Protein AF-A0A9D6BRR5-F1 (afdb_monomer_lite)

Secondary structure (DSSP, 8-state):
-THHHHHHHHHHHHHHHHHHSS-TT--HHHHHHHHHHHHHHHH-HHHHHHHTT----TT-SHHHHHHHHHHHH------B-TT-EEEEEETTEEEEEEGGG--TT-EEEEEETTEEEEEEEEEEEEEEEEEEEEEEEEEETTS--EEEEEE-TTEEEEEE-TTS-EEEEEGGG--TT-EEEBTTSPEEEEEEEEEEEEEEEEEEEETTSEEEETTEEEEEEEGGGSTTS-EEHHHHHHHHHHHTT----

Sequence (249 aa):
MKNNFILARLFFVFLIANSLFVSSEAKAGEVCWPACCIACTAVGASSFAKQYGLVYDIQGCAPMCMVACAATIFIPAACFSKKTQIKVLHNKEIVENKIENITSGDMVLTVKNKKPSWTKVLRNIRTEGQFEFIRITLQGIGNDNHSEVMVTPEHGLILVQDNGDTSIDSAENLVIGDKMIGSSGEIFLVMNLARIVLNEKYTLETIDGTVLASDLFITTLCSNEVVGGERPFESTMKDWRLKHNFSET

pLDDT: mean 84.41, std 16.89, range [42.06, 98.62]

Foldseek 3Di:
DVVVVVVVVVVVVVLVVVVVPDDPPDDQLVNQQVVQLVVCVVCPVVNVCVVVVHDDDPPDSRVVSVVVSVVVVPFPFKWWDQQKWWFWQDPNDTDIDGLVPDAFQTWTWAADPNDIDTWTWHGKDKDFAKAKWKWWWWQWDPDRDIFITIIGQQFWAWWQDPVRFIKTFGNVPDDFQTWFAFDVRTIIGGHDIDMDIDGMTMQIQTLQQWGQIRRTIGGSGGNVLRPPGIDGPVVSSVVVNVVVVSDPD

Radius of gyration: 23.12 Å; chains: 1; bounding box: 44×46×79 Å

Structure (mmCIF, N/CA/C/O backbone):
data_AF-A0A9D6BRR5-F1
#
_entry.id   AF-A0A9D6BRR5-F1
#
loop_
_atom_site.group_PDB
_atom_site.id
_atom_site.type_symbol
_atom_site.label_atom_id
_atom_site.label_alt_id
_atom_site.label_comp_id
_atom_site.label_asym_id
_atom_site.label_entity_id
_atom_site.label_seq_id
_atom_site.pdbx_PDB_ins_code
_atom_site.Cartn_x
_atom_site.Cartn_y
_atom_site.Cartn_z
_atom_site.occupancy
_atom_site.B_iso_or_equiv
_atom_site.auth_seq_id
_atom_site.auth_comp_id
_atom_site.auth_asym_id
_atom_site.auth_atom_id
_atom_site.pdbx_PDB_model_num
ATOM 1 N N . MET A 1 1 ? 10.814 28.503 -57.012 1.00 55.53 1 MET A N 1
ATOM 2 C CA . MET A 1 1 ? 11.491 28.129 -55.745 1.00 55.53 1 MET A CA 1
ATOM 3 C C . MET A 1 1 ? 11.094 28.964 -54.521 1.00 55.53 1 MET A C 1
ATOM 5 O O . MET A 1 1 ? 11.142 28.414 -53.433 1.00 55.53 1 MET A O 1
ATOM 9 N N . LYS A 1 2 ? 10.662 30.235 -54.631 1.00 53.12 2 LYS A N 1
ATOM 10 C CA . LYS A 1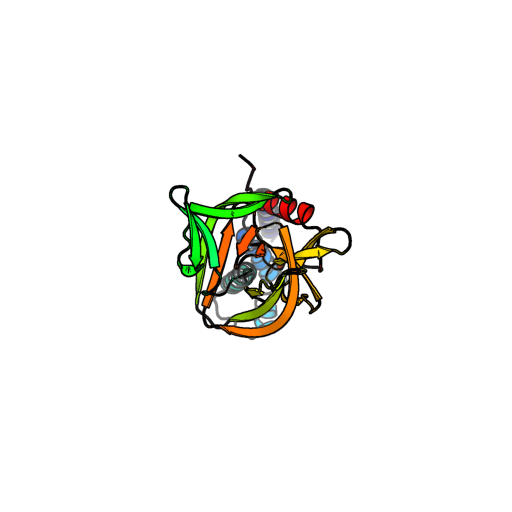 2 ? 10.282 31.047 -53.449 1.00 53.12 2 LYS A CA 1
ATOM 11 C C . LYS A 1 2 ? 8.980 30.613 -52.734 1.00 53.12 2 LYS A C 1
ATOM 13 O O . LYS A 1 2 ? 8.878 30.810 -51.531 1.00 53.12 2 LYS A O 1
ATOM 18 N N . ASN A 1 3 ? 8.038 29.953 -53.418 1.00 50.38 3 ASN A N 1
ATOM 19 C CA . ASN A 1 3 ? 6.744 29.576 -52.815 1.00 50.38 3 ASN A CA 1
ATOM 20 C C . ASN A 1 3 ? 6.809 28.387 -51.836 1.00 50.38 3 ASN A C 1
ATOM 22 O O . ASN A 1 3 ? 5.983 28.306 -50.933 1.00 50.38 3 ASN A O 1
ATOM 26 N N . ASN A 1 4 ? 7.818 27.514 -51.934 1.00 53.00 4 ASN A N 1
ATOM 27 C CA . ASN A 1 4 ? 7.941 26.359 -51.030 1.00 53.00 4 ASN A CA 1
ATOM 28 C C . ASN A 1 4 ? 8.385 26.763 -49.612 1.00 53.00 4 ASN A C 1
ATOM 30 O O . ASN A 1 4 ? 8.119 26.049 -48.650 1.00 53.00 4 ASN A O 1
ATOM 34 N N . PHE A 1 5 ? 9.018 27.931 -49.464 1.00 59.75 5 PHE A N 1
ATOM 35 C CA . PHE A 1 5 ? 9.523 28.407 -48.174 1.00 59.75 5 PHE A CA 1
ATOM 36 C C . PHE A 1 5 ? 8.415 28.972 -47.269 1.00 59.75 5 PHE A C 1
ATOM 38 O O . PHE A 1 5 ? 8.530 28.942 -46.045 1.00 59.75 5 PHE A O 1
ATOM 45 N N . ILE A 1 6 ? 7.327 29.471 -47.865 1.00 64.38 6 ILE A N 1
ATOM 46 C CA . ILE A 1 6 ? 6.195 30.058 -47.134 1.00 64.38 6 ILE A CA 1
ATOM 47 C C . ILE A 1 6 ? 5.283 28.955 -46.582 1.00 64.38 6 ILE A C 1
ATOM 49 O O . ILE A 1 6 ? 4.882 29.030 -45.421 1.00 64.38 6 ILE A O 1
ATOM 53 N N . LEU A 1 7 ? 5.035 27.886 -47.353 1.00 59.84 7 LEU A N 1
ATOM 54 C CA . LEU A 1 7 ? 4.261 26.736 -46.870 1.00 59.84 7 LEU A CA 1
ATOM 55 C C . LEU A 1 7 ? 4.936 26.039 -45.680 1.00 59.84 7 LEU A C 1
ATOM 57 O O . LEU A 1 7 ? 4.258 25.715 -44.710 1.00 59.84 7 LEU A O 1
ATOM 61 N N . ALA A 1 8 ? 6.263 25.869 -45.712 1.00 58.06 8 ALA A N 1
ATOM 62 C CA . ALA A 1 8 ? 7.000 25.235 -44.618 1.00 58.06 8 ALA A CA 1
ATOM 63 C C . ALA A 1 8 ? 6.891 26.021 -43.296 1.00 58.06 8 ALA A C 1
ATOM 65 O O . ALA A 1 8 ? 6.742 25.427 -42.230 1.00 58.06 8 ALA A O 1
ATOM 66 N N . ARG A 1 9 ? 6.904 27.361 -43.354 1.00 63.22 9 ARG A N 1
ATOM 67 C CA . ARG A 1 9 ? 6.756 28.214 -42.162 1.00 63.22 9 ARG A CA 1
ATOM 68 C C . ARG A 1 9 ? 5.332 28.218 -41.612 1.00 63.22 9 ARG A C 1
ATOM 70 O O . ARG A 1 9 ? 5.167 28.181 -40.397 1.00 63.22 9 ARG A O 1
ATOM 77 N N . LEU A 1 10 ? 4.316 28.220 -42.477 1.00 60.84 10 LEU A N 1
ATOM 78 C CA . LEU A 1 10 ? 2.917 28.153 -42.041 1.00 60.84 10 LEU A CA 1
ATOM 79 C C . LEU A 1 10 ? 2.593 26.809 -41.378 1.00 60.84 10 LEU A C 1
ATOM 81 O O . LEU A 1 10 ? 1.914 26.795 -40.356 1.00 60.84 10 LEU A O 1
ATOM 85 N N . PHE A 1 11 ? 3.148 25.704 -41.886 1.00 61.81 11 PHE A N 1
ATOM 86 C CA . PHE A 1 11 ? 2.998 24.388 -41.259 1.00 61.81 11 PHE A CA 1
ATOM 87 C C . PHE A 1 11 ? 3.637 24.338 -39.863 1.00 61.81 11 PHE A C 1
ATOM 89 O O . PHE A 1 11 ? 3.041 23.808 -38.929 1.00 61.81 11 PHE A O 1
ATOM 96 N N . PHE A 1 12 ? 4.815 24.951 -39.700 1.00 60.78 12 PHE A N 1
ATOM 97 C CA . PHE A 1 12 ? 5.517 25.002 -38.415 1.00 60.78 12 PHE A CA 1
ATOM 98 C C . PHE A 1 12 ? 4.762 25.842 -37.370 1.00 60.78 12 PHE A C 1
ATOM 100 O O . PHE A 1 12 ? 4.640 25.434 -36.218 1.00 60.78 12 PHE A O 1
ATOM 107 N N . VAL A 1 13 ? 4.184 26.979 -37.775 1.00 60.69 13 VAL A N 1
ATOM 108 C CA . VAL A 1 13 ? 3.370 27.828 -36.884 1.00 60.69 13 VAL A CA 1
ATOM 109 C C . VAL A 1 13 ? 2.055 27.141 -36.501 1.00 60.69 13 VAL A C 1
ATOM 111 O O . VAL A 1 13 ? 1.645 27.228 -35.347 1.00 60.69 13 VAL A O 1
ATOM 114 N N . PHE A 1 14 ? 1.421 26.407 -37.422 1.00 58.88 14 PHE A N 1
ATOM 115 C CA . PHE A 1 14 ? 0.195 25.656 -37.128 1.00 58.88 14 PHE A CA 1
ATOM 116 C C . PHE A 1 14 ? 0.447 24.485 -36.162 1.00 58.88 14 PHE A C 1
ATOM 118 O O . PHE A 1 14 ? -0.399 24.189 -35.320 1.00 58.88 14 PHE A O 1
ATOM 125 N N . LEU A 1 15 ? 1.624 23.853 -36.229 1.00 56.09 15 LEU A N 1
ATOM 126 C CA . LEU A 1 15 ? 2.048 22.811 -35.285 1.00 56.09 15 LEU A CA 1
ATOM 127 C C . LEU A 1 15 ? 2.304 23.376 -33.880 1.00 56.09 15 LEU A C 1
ATOM 129 O O . LEU A 1 15 ? 1.822 22.804 -32.904 1.00 56.09 15 LEU A O 1
ATOM 133 N N . ILE A 1 16 ? 2.981 24.528 -33.781 1.00 58.56 16 ILE A N 1
ATOM 134 C CA . ILE A 1 16 ? 3.201 25.217 -32.497 1.00 58.56 16 ILE A CA 1
ATOM 135 C C . ILE A 1 16 ? 1.862 25.671 -31.898 1.00 58.56 16 ILE A C 1
ATOM 137 O O . ILE A 1 16 ? 1.616 25.462 -30.711 1.00 58.56 16 ILE A O 1
ATOM 141 N N . ALA A 1 17 ? 0.963 26.226 -32.715 1.00 56.94 17 ALA A N 1
ATOM 142 C CA . ALA A 1 17 ? -0.357 26.648 -32.258 1.00 56.94 17 ALA A CA 1
ATOM 143 C C . ALA A 1 17 ? -1.191 25.462 -31.748 1.00 56.94 17 ALA A C 1
ATOM 145 O O . ALA A 1 17 ? -1.762 25.556 -30.669 1.00 56.94 17 ALA A O 1
ATOM 146 N N . ASN A 1 18 ? -1.199 24.319 -32.445 1.00 55.78 18 ASN A N 1
ATOM 147 C CA . ASN A 1 18 ? -1.918 23.139 -31.955 1.00 55.78 18 ASN A CA 1
ATOM 148 C C . ASN A 1 18 ? -1.308 22.575 -30.665 1.00 55.78 18 ASN A C 1
ATOM 150 O O . ASN A 1 18 ? -2.061 22.164 -29.793 1.00 55.78 18 ASN A O 1
ATOM 154 N N . SER A 1 19 ? 0.017 22.630 -30.479 1.00 52.47 19 SER A N 1
ATOM 155 C CA . SER A 1 19 ? 0.638 22.205 -29.213 1.00 52.47 19 SER A CA 1
ATOM 156 C C . SER A 1 19 ? 0.320 23.115 -28.018 1.00 52.47 19 SER A C 1
ATOM 158 O O . SER A 1 19 ? 0.410 22.665 -26.882 1.00 52.47 19 SER A O 1
ATOM 160 N N . LEU A 1 20 ? -0.081 24.369 -28.259 1.00 53.34 20 LEU A N 1
ATOM 161 C CA . LEU A 1 20 ? -0.446 25.328 -27.208 1.00 53.34 20 LEU A CA 1
ATOM 162 C C . LEU A 1 20 ? -1.935 25.278 -26.819 1.00 53.34 20 LEU A C 1
ATOM 164 O O . LEU A 1 20 ? -2.300 25.843 -25.792 1.00 53.34 20 LEU A O 1
ATOM 168 N N . PHE A 1 21 ? -2.787 24.613 -27.608 1.00 50.84 21 PHE A N 1
ATOM 169 C CA . PHE A 1 21 ? -4.232 24.501 -27.352 1.00 50.84 21 PHE A CA 1
ATOM 170 C C . PHE A 1 21 ? -4.674 23.138 -26.802 1.00 50.84 21 PHE A C 1
ATOM 172 O O . PHE A 1 21 ? -5.859 22.940 -26.535 1.00 50.84 21 PHE A O 1
ATOM 179 N N . VAL A 1 22 ? -3.746 22.205 -26.584 1.00 46.59 22 VAL A N 1
ATOM 180 C CA . VAL A 1 22 ? -4.054 20.943 -25.905 1.00 46.59 22 VAL A CA 1
ATOM 181 C C . VAL A 1 22 ? -4.113 21.198 -24.396 1.00 46.59 22 VAL A C 1
ATOM 183 O O . VAL A 1 22 ? -3.092 21.265 -23.723 1.00 46.59 22 VAL A O 1
ATOM 186 N N . SER A 1 23 ? -5.329 21.356 -23.872 1.00 45.50 23 SER A N 1
ATOM 187 C CA . SER A 1 23 ? -5.768 20.517 -22.755 1.00 45.50 23 SER A CA 1
ATOM 188 C C . SER A 1 23 ? -4.865 20.380 -21.529 1.00 45.50 23 SER A C 1
ATOM 190 O O . SER A 1 23 ? -4.115 19.412 -21.494 1.00 45.50 23 SER A O 1
ATOM 192 N N . SER A 1 24 ? -5.003 21.171 -20.459 1.00 46.88 24 SER A N 1
ATOM 193 C CA . SER A 1 24 ? -4.335 20.900 -19.163 1.00 46.88 24 SER A CA 1
ATOM 194 C C . SER A 1 24 ? -4.751 19.583 -18.469 1.00 46.88 24 SER A C 1
ATOM 196 O O . SER A 1 24 ? -4.331 19.326 -17.346 1.00 46.88 24 SER A O 1
ATOM 198 N N . GLU A 1 25 ? -5.561 18.746 -19.122 1.00 46.91 25 GLU A N 1
ATOM 199 C CA . GLU A 1 25 ? -6.014 17.428 -18.649 1.00 46.91 25 GLU A CA 1
ATOM 200 C C . GLU A 1 25 ? -5.518 16.269 -19.537 1.00 46.91 25 GLU A C 1
ATOM 202 O O . GLU A 1 25 ? -5.982 15.133 -19.417 1.00 46.91 25 GLU A O 1
ATOM 207 N N . ALA A 1 26 ? -4.577 16.535 -20.449 1.00 42.06 26 ALA A N 1
ATOM 208 C CA . ALA A 1 26 ? -4.044 15.538 -21.367 1.00 42.06 26 ALA A CA 1
ATOM 209 C C . ALA A 1 26 ? -3.272 14.446 -20.607 1.00 42.06 26 ALA A C 1
ATOM 211 O O . ALA A 1 26 ? -2.153 14.641 -20.123 1.00 42.06 26 ALA A O 1
ATOM 212 N N . LYS A 1 27 ? -3.889 13.262 -20.519 1.00 54.38 27 LYS A N 1
ATOM 213 C CA . LYS A 1 27 ? -3.260 12.008 -20.087 1.00 54.38 27 LYS A CA 1
ATOM 214 C C . LYS A 1 27 ? -1.912 11.865 -20.798 1.00 54.38 27 LYS A C 1
ATOM 216 O O . LYS A 1 27 ? -1.835 12.095 -22.001 1.00 54.38 27 LYS A O 1
ATOM 221 N N . ALA A 1 28 ? -0.868 11.441 -20.085 1.00 54.31 28 ALA A N 1
ATOM 222 C CA . ALA A 1 28 ? 0.527 11.404 -20.555 1.00 54.31 28 ALA A CA 1
ATOM 223 C C . ALA A 1 28 ? 0.759 10.830 -21.980 1.00 54.31 28 ALA A C 1
ATOM 225 O O . ALA A 1 28 ? 1.738 11.187 -22.636 1.00 54.31 28 ALA A O 1
ATOM 226 N N . GLY A 1 29 ? -0.147 9.989 -22.493 1.00 51.78 29 GLY A N 1
ATOM 227 C 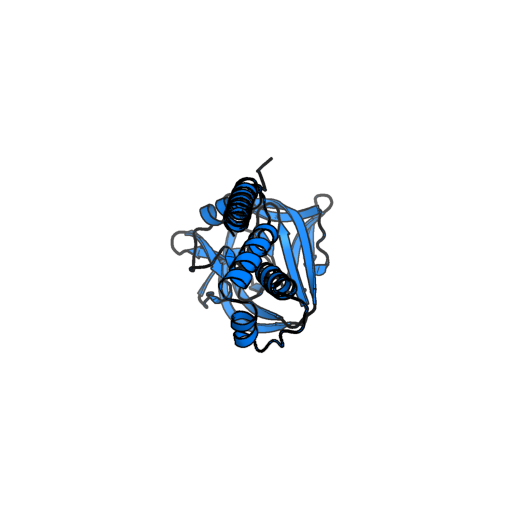CA . GLY A 1 29 ? -0.116 9.484 -23.869 1.00 51.78 29 GLY A CA 1
ATOM 228 C C . GLY A 1 29 ? -0.336 10.537 -24.970 1.00 51.78 29 GLY A C 1
ATOM 229 O O . GLY A 1 29 ? 0.253 10.404 -26.042 1.00 51.78 29 GLY A O 1
ATOM 230 N N . GLU A 1 30 ? -1.114 11.597 -24.729 1.00 58.81 30 GLU A N 1
ATOM 231 C CA . GLU A 1 30 ? -1.469 12.593 -25.760 1.00 58.81 30 GLU A CA 1
ATOM 232 C C . GLU A 1 30 ? -0.329 13.566 -26.078 1.00 58.81 30 GLU A C 1
ATOM 234 O O . GLU A 1 30 ? -0.203 14.012 -27.216 1.00 58.81 30 GLU A O 1
ATOM 239 N N . VAL A 1 31 ? 0.537 13.858 -25.103 1.00 66.75 31 VAL A N 1
ATOM 240 C CA . VAL A 1 31 ? 1.727 14.706 -25.302 1.00 66.75 31 VAL A CA 1
ATOM 241 C C . VAL A 1 31 ? 2.902 13.886 -25.836 1.00 66.75 31 VAL A C 1
ATOM 243 O O . VAL A 1 31 ? 3.696 14.372 -26.645 1.00 66.75 31 VAL A O 1
ATOM 246 N N . CYS A 1 32 ? 2.998 12.619 -25.428 1.00 72.44 32 CYS A N 1
ATOM 247 C CA . CYS A 1 32 ? 4.089 11.747 -25.839 1.00 72.44 32 CYS A CA 1
ATOM 248 C C . CYS A 1 32 ? 4.086 11.491 -27.354 1.00 72.44 32 CYS A C 1
ATOM 250 O O . CYS A 1 32 ? 5.143 11.537 -27.986 1.00 72.44 32 CYS A O 1
ATOM 252 N N . TRP A 1 33 ? 2.908 11.278 -27.951 1.00 74.25 33 TRP A N 1
ATOM 253 C CA . TRP A 1 33 ? 2.778 11.006 -29.383 1.00 74.25 33 TRP A CA 1
ATOM 254 C C . TRP A 1 33 ? 3.370 12.112 -30.279 1.00 74.25 33 TRP A C 1
ATOM 256 O O . TRP A 1 33 ? 4.319 11.826 -31.015 1.00 74.25 33 TRP A O 1
ATOM 266 N N . PRO A 1 34 ? 2.903 13.378 -30.217 1.00 72.81 34 PRO A N 1
ATOM 267 C CA . PRO A 1 34 ? 3.444 14.451 -31.046 1.00 72.81 34 PRO A CA 1
ATOM 268 C C . PRO A 1 34 ? 4.911 14.755 -30.721 1.00 72.81 34 PRO A C 1
ATOM 270 O O . PRO A 1 34 ? 5.688 14.985 -31.647 1.00 72.81 34 PRO A O 1
ATOM 273 N N . ALA A 1 35 ? 5.323 14.696 -29.448 1.00 74.94 35 ALA A N 1
ATOM 274 C CA . ALA A 1 35 ? 6.719 14.908 -29.061 1.00 74.94 35 ALA A CA 1
ATOM 275 C C . ALA A 1 35 ? 7.650 13.851 -29.677 1.00 74.94 35 ALA A C 1
ATOM 277 O O . ALA A 1 35 ? 8.691 14.188 -30.248 1.00 74.94 35 ALA A O 1
ATOM 278 N N . CYS A 1 36 ? 7.245 12.580 -29.636 1.00 77.06 36 CYS A N 1
ATOM 279 C CA . CYS A 1 36 ? 7.994 11.498 -30.258 1.00 77.06 36 CYS A CA 1
ATOM 280 C C . CYS A 1 36 ? 8.002 11.612 -31.788 1.00 77.06 36 CYS A C 1
ATOM 282 O O . CYS A 1 36 ? 9.055 11.439 -32.407 1.00 77.06 36 CYS A O 1
ATOM 284 N N . CYS A 1 37 ? 6.873 11.958 -32.417 1.00 76.56 37 CYS A N 1
ATOM 285 C CA . CYS A 1 37 ? 6.823 12.162 -33.865 1.00 76.56 37 CYS A CA 1
ATOM 286 C C . CYS A 1 37 ? 7.782 13.277 -34.311 1.00 76.56 37 CYS A C 1
ATOM 288 O O . CYS A 1 37 ? 8.532 13.084 -35.268 1.00 76.56 37 CYS A O 1
ATOM 290 N N . ILE A 1 38 ? 7.823 14.405 -33.591 1.00 76.50 38 ILE A N 1
ATOM 291 C CA . ILE A 1 38 ? 8.753 15.512 -33.870 1.00 76.50 38 ILE A CA 1
ATOM 292 C C . ILE A 1 38 ? 10.203 15.042 -33.716 1.00 76.50 38 ILE A C 1
ATOM 294 O O . ILE A 1 38 ? 11.000 15.220 -34.641 1.00 76.50 38 ILE A O 1
ATOM 298 N N . ALA A 1 39 ? 10.541 14.382 -32.605 1.00 74.38 39 ALA A N 1
ATOM 299 C CA . ALA A 1 39 ? 11.888 13.859 -32.371 1.00 74.38 39 ALA A CA 1
ATOM 300 C C . ALA A 1 39 ? 12.323 12.875 -33.472 1.00 74.38 39 ALA A C 1
ATOM 302 O O . ALA A 1 39 ? 13.431 12.976 -34.001 1.00 74.38 39 ALA A O 1
ATOM 303 N N . CYS A 1 40 ? 11.429 11.978 -33.888 1.00 74.94 40 CYS A N 1
ATOM 304 C CA . CYS A 1 40 ? 11.716 11.000 -34.930 1.00 74.94 40 CYS A CA 1
ATOM 305 C C . CYS A 1 40 ? 11.929 11.650 -36.311 1.00 74.94 40 CYS A C 1
ATOM 307 O O . CYS A 1 40 ? 12.795 11.214 -37.072 1.00 74.94 40 CYS A O 1
ATOM 309 N N . THR A 1 41 ? 11.214 12.739 -36.622 1.00 74.31 41 THR A N 1
ATOM 310 C CA . THR A 1 41 ? 11.465 13.512 -37.854 1.00 74.31 41 THR A CA 1
ATOM 311 C C . THR A 1 41 ? 12.757 14.329 -37.808 1.00 74.31 41 THR A C 1
ATOM 313 O O . THR A 1 41 ? 13.418 14.460 -38.835 1.00 74.31 41 THR A O 1
ATOM 316 N N . ALA A 1 42 ? 13.149 14.843 -36.637 1.00 72.38 42 ALA A N 1
ATOM 317 C CA . ALA A 1 42 ? 14.333 15.689 -36.483 1.00 72.38 42 ALA A CA 1
ATOM 318 C C . ALA A 1 42 ? 15.651 14.894 -36.501 1.00 72.38 42 ALA A C 1
ATOM 320 O O . ALA A 1 42 ? 16.630 15.338 -37.096 1.00 72.38 42 ALA A O 1
ATOM 321 N N . VAL A 1 43 ? 15.678 13.715 -35.871 1.00 69.50 43 VAL A N 1
ATOM 322 C CA . VAL A 1 43 ? 16.880 12.858 -35.778 1.00 69.50 43 VAL A CA 1
ATOM 323 C C . VAL A 1 43 ? 16.986 11.892 -36.974 1.00 69.50 43 VAL A C 1
ATOM 325 O O . VAL A 1 43 ? 18.035 11.293 -37.227 1.00 69.50 43 VAL A O 1
ATOM 328 N N . GLY A 1 44 ? 15.905 11.777 -37.751 1.00 64.81 44 GLY A N 1
ATOM 329 C CA . GLY A 1 44 ? 15.758 10.812 -38.831 1.00 64.81 44 GLY A CA 1
ATOM 330 C C . GLY A 1 44 ? 15.415 9.431 -38.278 1.00 64.81 44 GLY A C 1
ATOM 331 O O . GLY A 1 44 ? 16.137 8.864 -37.455 1.00 64.81 44 GLY A O 1
ATOM 332 N N . ALA A 1 45 ? 14.315 8.861 -38.763 1.00 62.31 45 ALA A N 1
ATOM 333 C CA . ALA A 1 45 ? 13.765 7.603 -38.267 1.00 62.31 45 ALA A CA 1
ATOM 334 C C . ALA A 1 45 ? 14.765 6.429 -38.304 1.00 62.31 45 ALA A C 1
ATOM 336 O O . ALA A 1 45 ? 14.753 5.562 -37.432 1.00 62.31 45 ALA A O 1
ATOM 337 N N . SER A 1 46 ? 15.691 6.448 -39.269 1.00 61.22 46 SER A N 1
ATOM 338 C CA . SER A 1 46 ? 16.763 5.460 -39.415 1.00 61.22 46 SER A CA 1
ATOM 339 C C . SER A 1 46 ? 17.793 5.503 -38.284 1.00 61.22 46 SER A C 1
ATOM 341 O O . SER A 1 46 ? 18.275 4.456 -37.857 1.00 61.22 46 SER A O 1
ATOM 343 N N . SER A 1 47 ? 18.142 6.695 -37.794 1.00 67.31 47 SER A N 1
ATOM 344 C CA . SER A 1 47 ? 19.131 6.868 -36.721 1.00 67.31 47 SER A CA 1
ATOM 345 C C . SER A 1 47 ? 18.568 6.387 -35.386 1.00 67.31 47 SER A C 1
ATOM 347 O O . SER A 1 47 ? 19.265 5.724 -34.623 1.00 67.31 47 SER A O 1
ATOM 349 N N . PHE A 1 48 ? 17.284 6.666 -35.147 1.00 64.88 48 PHE A N 1
ATOM 350 C CA . PHE A 1 48 ? 16.570 6.244 -33.946 1.00 64.88 48 PHE A CA 1
ATOM 351 C C . PHE A 1 48 ? 16.323 4.727 -33.926 1.00 64.88 48 PHE A C 1
ATOM 353 O O . PHE A 1 48 ? 16.669 4.058 -32.957 1.00 64.88 48 PHE A O 1
ATOM 360 N N . ALA A 1 49 ? 15.800 4.150 -35.016 1.00 62.09 49 ALA A N 1
ATOM 361 C CA . ALA A 1 49 ? 15.495 2.716 -35.094 1.00 62.09 49 ALA A CA 1
ATOM 362 C C . ALA A 1 49 ? 16.743 1.824 -34.950 1.00 62.09 49 ALA A C 1
ATOM 364 O O . ALA A 1 49 ? 16.689 0.772 -34.308 1.00 62.09 49 ALA A O 1
ATOM 365 N N . LYS A 1 50 ? 17.891 2.272 -35.481 1.00 66.94 50 LYS A N 1
ATOM 366 C CA . LYS A 1 50 ? 19.161 1.538 -35.398 1.00 66.94 50 LYS A CA 1
ATOM 367 C C . LYS A 1 50 ? 19.638 1.340 -33.957 1.00 66.94 50 LYS A C 1
ATOM 369 O O . LYS A 1 50 ? 20.210 0.296 -33.659 1.00 66.94 50 LYS A O 1
ATOM 374 N N . GLN A 1 51 ? 19.385 2.300 -33.066 1.00 66.50 51 GLN A N 1
ATOM 375 C CA . GLN A 1 51 ? 19.811 2.219 -31.665 1.00 66.50 51 GLN A CA 1
ATOM 376 C C . GLN A 1 51 ? 19.058 1.133 -30.878 1.00 66.50 51 GLN A C 1
ATOM 378 O O . GLN A 1 51 ? 19.600 0.590 -29.920 1.00 66.50 51 GLN A O 1
ATOM 383 N N . TYR A 1 52 ? 17.851 0.775 -31.320 1.00 64.69 52 TYR A N 1
ATOM 384 C CA . TYR A 1 52 ? 17.012 -0.248 -30.691 1.00 64.69 52 TYR A CA 1
ATOM 385 C C . TYR A 1 52 ? 16.989 -1.577 -31.462 1.00 64.69 52 TYR A C 1
ATOM 387 O O . TYR A 1 52 ? 16.229 -2.473 -31.112 1.00 64.69 52 TYR A O 1
ATOM 395 N N . GLY A 1 53 ? 17.817 -1.725 -32.507 1.00 62.66 53 GLY A N 1
ATOM 396 C CA . GLY A 1 53 ? 17.903 -2.960 -33.296 1.00 62.66 53 GLY A CA 1
ATOM 397 C C . GLY A 1 53 ? 16.656 -3.259 -34.134 1.00 62.66 53 GLY A C 1
ATOM 398 O O . GLY A 1 53 ? 16.414 -4.413 -34.480 1.00 62.66 53 GLY A O 1
ATOM 399 N N . LEU A 1 54 ? 15.856 -2.240 -34.456 1.00 63.50 54 LEU A N 1
ATOM 400 C CA . LEU A 1 54 ? 14.595 -2.407 -35.174 1.00 63.50 54 LEU A CA 1
ATOM 401 C C . LEU A 1 54 ? 14.799 -2.185 -36.673 1.00 63.50 54 LEU A C 1
ATOM 403 O O . LEU A 1 54 ? 15.404 -1.202 -37.104 1.00 63.50 54 LEU A O 1
ATOM 407 N N . VAL A 1 55 ? 14.298 -3.125 -37.475 1.00 61.25 55 VAL A N 1
ATOM 408 C CA . VAL A 1 55 ? 14.376 -3.065 -38.937 1.00 61.25 55 VAL A CA 1
ATOM 409 C C . VAL A 1 55 ? 13.342 -2.052 -39.427 1.00 61.25 55 VAL A C 1
ATOM 411 O O . VAL A 1 55 ? 12.141 -2.269 -39.288 1.00 61.25 55 VAL A O 1
ATOM 414 N N . TYR A 1 56 ? 13.810 -0.925 -39.967 1.00 53.06 56 TYR A N 1
ATOM 415 C CA . TYR A 1 56 ? 12.951 0.131 -40.503 1.00 53.06 56 TYR A CA 1
ATOM 416 C C . TYR A 1 56 ? 12.452 -0.255 -41.901 1.00 53.06 56 TYR A C 1
ATOM 418 O O . TYR A 1 56 ? 13.010 0.132 -42.927 1.00 53.06 56 TYR A O 1
ATOM 426 N N . ASP A 1 57 ? 11.422 -1.087 -41.920 1.00 57.56 57 ASP A N 1
ATOM 427 C CA . ASP A 1 57 ? 10.513 -1.253 -43.051 1.00 57.56 57 ASP A CA 1
ATOM 428 C C . ASP A 1 57 ? 9.590 -0.008 -43.150 1.00 57.56 57 ASP A C 1
ATOM 430 O O . ASP A 1 57 ? 9.529 0.807 -42.230 1.00 57.56 57 ASP A O 1
ATOM 434 N N . ILE A 1 58 ? 8.918 0.166 -44.291 1.00 52.03 58 ILE A N 1
ATOM 435 C CA . ILE A 1 58 ? 8.037 1.257 -44.769 1.00 52.03 58 ILE A CA 1
ATOM 436 C C . ILE A 1 58 ? 7.037 1.855 -43.736 1.00 52.03 58 ILE A C 1
ATOM 438 O O . ILE A 1 58 ? 6.408 2.877 -44.009 1.00 52.03 58 ILE A O 1
ATOM 442 N N . GLN A 1 59 ? 6.905 1.307 -42.529 1.00 54.75 59 GLN A N 1
ATOM 443 C CA . GLN A 1 59 ? 5.903 1.680 -41.521 1.00 54.75 59 GLN A CA 1
ATOM 444 C C . GLN A 1 59 ? 6.153 2.970 -40.708 1.00 54.75 59 GLN A C 1
ATOM 446 O O . GLN A 1 59 ? 5.305 3.350 -39.898 1.00 54.75 59 GLN A O 1
ATOM 451 N N . GLY A 1 60 ? 7.227 3.725 -40.950 1.00 63.88 60 GLY A N 1
ATOM 452 C CA . GLY A 1 60 ? 7.337 5.098 -40.432 1.00 63.88 60 GLY A CA 1
ATOM 453 C C . GLY A 1 60 ? 7.697 5.229 -38.938 1.00 63.88 60 GLY A C 1
ATOM 454 O O . GLY A 1 60 ? 7.901 4.258 -38.219 1.00 63.88 60 GLY A O 1
ATOM 455 N N . CYS A 1 61 ? 7.749 6.471 -38.443 1.00 69.19 61 CYS A N 1
ATOM 456 C CA . CYS A 1 61 ? 7.982 6.814 -37.027 1.00 69.19 61 CYS A CA 1
ATOM 457 C C . CYS A 1 61 ? 6.815 6.466 -36.084 1.00 69.19 61 CYS A C 1
ATOM 459 O O . CYS A 1 61 ? 6.980 6.426 -34.866 1.00 69.19 61 CYS A O 1
ATOM 461 N N . ALA A 1 62 ? 5.623 6.259 -36.641 1.00 70.62 62 ALA A N 1
ATOM 462 C CA . ALA A 1 62 ? 4.383 6.083 -35.897 1.00 70.62 62 ALA A CA 1
ATOM 463 C C . ALA A 1 62 ? 4.393 4.855 -34.953 1.00 70.62 62 ALA A C 1
ATOM 465 O O . ALA A 1 62 ? 4.165 5.039 -33.760 1.00 70.62 62 ALA A O 1
ATOM 466 N N . PRO A 1 63 ? 4.706 3.619 -35.392 1.00 68.75 63 PRO A N 1
ATOM 467 C CA . PRO A 1 63 ? 4.695 2.464 -34.492 1.00 68.75 63 PRO A CA 1
ATOM 468 C C . PRO A 1 63 ? 5.699 2.595 -33.338 1.00 68.75 63 PRO A C 1
ATOM 470 O O . PRO A 1 63 ? 5.372 2.255 -32.204 1.00 68.75 63 PRO A O 1
ATOM 473 N N . MET A 1 64 ? 6.878 3.171 -33.595 1.00 69.50 64 MET A N 1
ATOM 474 C CA . MET A 1 64 ? 7.892 3.429 -32.564 1.00 69.50 64 MET A CA 1
ATOM 475 C C . MET A 1 64 ? 7.381 4.361 -31.472 1.00 69.50 64 MET A C 1
ATOM 477 O O . MET A 1 64 ? 7.557 4.088 -30.286 1.00 69.50 64 MET A O 1
ATOM 481 N N . CYS A 1 65 ? 6.709 5.437 -31.872 1.00 73.88 65 CYS A N 1
ATOM 482 C CA . CYS A 1 65 ? 6.120 6.368 -30.928 1.00 73.88 65 CYS A CA 1
ATOM 483 C C . CYS A 1 65 ? 4.951 5.756 -30.162 1.00 73.88 65 CYS A C 1
ATOM 485 O O . CYS A 1 65 ? 4.796 6.052 -28.985 1.00 73.88 65 CYS A O 1
ATOM 487 N N . MET A 1 66 ? 4.179 4.845 -30.764 1.00 71.12 66 MET A N 1
ATOM 488 C CA . MET A 1 66 ? 3.084 4.178 -30.053 1.00 71.12 66 MET A CA 1
ATOM 489 C C . MET A 1 66 ? 3.652 3.264 -28.979 1.00 71.12 66 MET A C 1
ATOM 491 O O . MET A 1 66 ? 3.175 3.298 -27.853 1.00 71.12 66 MET A O 1
ATOM 495 N N . VAL A 1 67 ? 4.696 2.494 -29.298 1.00 68.88 67 VAL A N 1
ATOM 496 C CA . VAL A 1 67 ? 5.341 1.594 -28.335 1.00 68.88 67 VAL A CA 1
ATOM 497 C C . VAL A 1 67 ? 6.030 2.386 -27.226 1.00 68.88 67 VAL A C 1
ATOM 499 O O . VAL A 1 67 ? 5.840 2.063 -26.059 1.00 68.88 67 VAL A O 1
ATOM 502 N N . ALA A 1 68 ? 6.769 3.449 -27.557 1.00 68.25 68 ALA A N 1
ATOM 503 C CA . ALA A 1 68 ? 7.420 4.296 -26.558 1.00 68.25 68 ALA A CA 1
ATOM 504 C C . ALA A 1 68 ? 6.399 4.968 -25.625 1.00 68.25 68 ALA A C 1
ATOM 506 O O . ALA A 1 68 ? 6.575 4.955 -24.409 1.00 68.25 68 ALA A O 1
ATOM 507 N N . CYS A 1 69 ? 5.301 5.492 -26.174 1.00 68.81 69 CYS A N 1
ATOM 508 C CA . CYS A 1 69 ? 4.248 6.129 -25.385 1.00 68.81 69 CYS A CA 1
ATOM 509 C C . CYS A 1 69 ? 3.359 5.135 -24.636 1.00 68.81 69 CYS A C 1
ATOM 511 O O . CYS A 1 69 ? 2.835 5.465 -23.580 1.00 68.81 69 CYS A O 1
ATOM 513 N N . ALA A 1 70 ? 3.196 3.913 -25.139 1.00 63.97 70 ALA A N 1
ATOM 514 C CA . ALA A 1 70 ? 2.539 2.842 -24.399 1.00 63.97 70 ALA A CA 1
ATOM 515 C C . ALA A 1 70 ? 3.425 2.344 -23.247 1.00 63.97 70 ALA A C 1
ATOM 517 O O . ALA A 1 70 ? 2.920 2.064 -22.161 1.00 63.97 70 ALA A O 1
ATOM 518 N N . ALA A 1 71 ? 4.745 2.289 -23.451 1.00 58.97 71 ALA A N 1
ATOM 519 C CA . ALA A 1 71 ? 5.702 1.871 -22.433 1.00 58.97 71 ALA A CA 1
ATOM 520 C C . ALA A 1 71 ? 5.797 2.871 -21.270 1.00 58.97 71 ALA A C 1
ATOM 522 O O . ALA A 1 71 ? 5.945 2.448 -20.128 1.00 58.97 71 ALA A O 1
ATOM 523 N N . THR A 1 72 ? 5.642 4.178 -21.516 1.00 55.84 72 THR A N 1
ATOM 524 C CA . THR A 1 72 ? 5.610 5.185 -20.435 1.00 55.84 72 THR A CA 1
ATOM 525 C C . THR A 1 72 ? 4.336 5.137 -19.593 1.00 55.84 72 THR A C 1
ATOM 527 O O . THR A 1 72 ? 4.330 5.639 -18.471 1.00 55.84 72 THR A O 1
ATOM 530 N N . ILE A 1 73 ? 3.266 4.515 -20.096 1.00 55.81 73 ILE A N 1
ATOM 531 C CA . ILE A 1 73 ? 2.022 4.301 -19.343 1.00 55.81 73 ILE A CA 1
ATOM 532 C C . ILE A 1 73 ? 2.127 3.045 -18.460 1.00 55.81 73 ILE A C 1
ATOM 534 O O . ILE A 1 73 ? 1.410 2.933 -17.465 1.00 55.81 73 ILE A O 1
ATOM 538 N N . PHE A 1 74 ? 3.041 2.117 -18.769 1.00 55.84 74 PHE A N 1
ATOM 539 C CA . PHE A 1 74 ? 3.224 0.880 -18.010 1.00 55.84 74 PHE A CA 1
ATOM 540 C C . PHE A 1 74 ? 4.163 1.083 -16.817 1.00 55.84 74 PHE A C 1
ATOM 542 O O . PHE A 1 74 ? 5.232 0.486 -16.709 1.00 55.84 74 PHE A O 1
ATOM 549 N N . ILE A 1 75 ? 3.757 1.957 -15.903 1.00 58.41 75 ILE A N 1
ATOM 550 C CA . ILE A 1 75 ? 4.393 2.058 -14.593 1.00 58.41 75 ILE A CA 1
ATOM 551 C C . ILE A 1 75 ? 3.951 0.816 -13.815 1.00 58.41 75 ILE A C 1
ATOM 553 O O . ILE A 1 75 ? 2.739 0.592 -13.707 1.00 58.41 75 ILE A O 1
ATOM 557 N N . PRO A 1 76 ? 4.875 -0.019 -13.303 1.00 59.31 76 PRO A N 1
ATOM 558 C CA . PRO A 1 76 ? 4.493 -1.133 -12.455 1.00 59.31 76 PRO A CA 1
ATOM 559 C C . PRO A 1 76 ? 3.728 -0.554 -11.268 1.00 59.31 76 PRO A C 1
ATOM 561 O O . PRO A 1 76 ? 4.265 0.194 -10.457 1.00 59.31 76 PRO A O 1
ATOM 564 N N . ALA A 1 77 ? 2.422 -0.807 -11.245 1.00 73.75 77 ALA A N 1
ATOM 565 C CA . ALA A 1 77 ? 1.599 -0.287 -10.178 1.00 73.75 77 ALA A CA 1
ATOM 566 C C . ALA A 1 77 ? 2.030 -0.933 -8.856 1.00 73.75 77 ALA A C 1
ATOM 568 O O . ALA A 1 77 ? 2.346 -2.126 -8.842 1.00 73.75 77 ALA A O 1
ATOM 569 N N . ALA A 1 78 ? 1.986 -0.177 -7.760 1.00 82.56 78 ALA A N 1
ATOM 570 C CA . ALA A 1 78 ? 2.039 -0.724 -6.415 1.00 82.56 78 ALA A CA 1
ATOM 571 C C . ALA A 1 78 ? 0.948 -1.773 -6.266 1.00 82.56 78 ALA A C 1
ATOM 573 O O . ALA A 1 78 ? -0.239 -1.497 -6.460 1.00 82.56 78 ALA A O 1
ATOM 574 N N . CYS A 1 79 ? 1.367 -3.001 -5.987 1.00 94.50 79 CYS A N 1
ATOM 575 C CA . CYS A 1 79 ? 0.445 -4.119 -5.944 1.00 94.50 79 CYS A CA 1
ATOM 576 C C . CYS A 1 79 ? 0.565 -4.915 -4.659 1.00 94.50 79 CYS A C 1
ATOM 578 O O . CYS A 1 79 ? 1.613 -4.956 -4.016 1.00 94.50 79 CYS A O 1
ATOM 580 N N . PHE A 1 80 ? -0.531 -5.588 -4.344 1.00 97.38 80 PHE A N 1
ATOM 581 C CA . PHE A 1 80 ? -0.658 -6.524 -3.244 1.00 97.38 80 PHE A CA 1
ATOM 582 C C . PHE A 1 80 ? -0.685 -7.960 -3.767 1.00 97.38 80 PHE A C 1
ATOM 584 O O . PHE A 1 80 ? -1.087 -8.232 -4.907 1.00 97.38 80 PHE A O 1
ATOM 591 N N . SER A 1 81 ? -0.285 -8.895 -2.908 1.00 98.00 81 SER A N 1
ATOM 592 C CA . SER A 1 81 ? -0.486 -10.319 -3.160 1.00 98.00 81 SER A CA 1
ATOM 593 C C . SER A 1 81 ? -1.965 -10.699 -3.052 1.00 98.00 81 SER A C 1
ATOM 595 O O . SER A 1 81 ? -2.724 -10.101 -2.293 1.00 98.00 81 SER A O 1
ATOM 597 N N . LYS A 1 82 ? -2.358 -11.789 -3.713 1.00 98.00 82 LYS A N 1
ATOM 598 C CA . LYS A 1 82 ? -3.708 -12.368 -3.613 1.00 98.00 82 LYS A CA 1
ATOM 599 C C . LYS A 1 82 ? -4.186 -12.649 -2.179 1.00 98.00 82 LYS A C 1
ATOM 601 O O . LYS A 1 82 ? -5.384 -12.642 -1.912 1.00 98.00 82 LYS A O 1
ATOM 606 N N . LYS A 1 83 ? -3.260 -12.963 -1.268 1.00 97.56 83 LYS A N 1
ATOM 607 C CA . LYS A 1 83 ? -3.573 -13.382 0.108 1.00 97.56 83 LYS A CA 1
ATOM 608 C C . LYS A 1 83 ? -3.782 -12.211 1.068 1.00 97.56 83 LYS A C 1
ATOM 610 O O . LYS A 1 83 ? -4.148 -12.456 2.211 1.00 97.56 83 LYS A O 1
ATOM 615 N N . THR A 1 84 ? -3.540 -10.980 0.623 1.00 98.44 84 THR A N 1
ATOM 616 C CA . THR A 1 84 ? -3.699 -9.787 1.452 1.00 98.44 84 THR A CA 1
ATOM 617 C C . THR A 1 84 ? -5.146 -9.661 1.923 1.00 98.44 84 THR A C 1
ATOM 619 O O . THR A 1 84 ? -6.066 -9.710 1.105 1.00 98.44 84 THR A O 1
ATOM 622 N N . GLN A 1 85 ? -5.339 -9.512 3.234 1.00 98.44 85 GLN A N 1
ATOM 623 C CA . GLN A 1 85 ? -6.654 -9.328 3.851 1.00 98.44 85 GLN A CA 1
ATOM 624 C C . GLN A 1 85 ? -6.971 -7.839 3.954 1.00 98.44 85 GLN A C 1
ATOM 626 O O . GLN A 1 85 ? -6.109 -7.056 4.333 1.00 98.44 85 GLN A O 1
ATOM 631 N N . ILE A 1 86 ? -8.195 -7.441 3.635 1.00 98.38 86 ILE A N 1
ATOM 632 C CA . ILE A 1 86 ? -8.668 -6.056 3.655 1.00 98.38 86 ILE A CA 1
ATOM 633 C C . ILE A 1 86 ? -9.889 -5.984 4.575 1.00 98.38 86 ILE A C 1
ATOM 635 O O . ILE A 1 86 ? -10.808 -6.796 4.437 1.00 98.38 86 ILE A O 1
ATOM 639 N N . LYS A 1 87 ? -9.933 -5.006 5.491 1.00 98.19 87 LYS A N 1
ATOM 640 C CA . LYS A 1 87 ? -11.145 -4.739 6.290 1.00 98.19 87 LYS A CA 1
ATOM 641 C C . LYS A 1 87 ? -12.173 -3.993 5.447 1.00 98.19 87 LYS A C 1
ATOM 643 O O . LYS A 1 87 ? -11.912 -2.882 4.981 1.00 98.19 87 LYS A O 1
ATOM 648 N N . VAL A 1 88 ? -13.343 -4.601 5.289 1.00 98.44 88 VAL A N 1
ATOM 649 C CA . VAL A 1 88 ? -14.472 -4.124 4.483 1.00 98.44 88 VAL A CA 1
ATOM 650 C C . VAL A 1 88 ? -15.670 -3.854 5.389 1.00 98.44 88 VAL A C 1
ATOM 652 O O . VAL A 1 88 ? -15.955 -4.628 6.301 1.00 98.44 88 VAL A O 1
ATOM 655 N N . LEU A 1 89 ? -16.398 -2.773 5.119 1.00 98.31 89 LEU A N 1
ATOM 656 C CA . LEU A 1 89 ? -17.695 -2.484 5.722 1.00 98.31 89 LEU A CA 1
ATOM 657 C C . LEU A 1 89 ? -18.805 -2.980 4.790 1.00 98.31 89 LEU A C 1
ATOM 659 O O . LEU A 1 89 ? -19.079 -2.366 3.758 1.00 98.31 89 LEU A O 1
ATOM 663 N N . HIS A 1 90 ? -19.471 -4.069 5.168 1.00 96.75 90 HIS A N 1
ATOM 664 C CA . HIS A 1 90 ? -20.574 -4.660 4.413 1.00 96.75 90 HIS A CA 1
ATOM 665 C C . HIS A 1 90 ? -21.829 -4.700 5.289 1.00 96.75 90 HIS A C 1
ATOM 667 O O . HIS A 1 90 ? -21.814 -5.265 6.374 1.00 96.75 90 HIS A O 1
ATOM 673 N N . ASN A 1 91 ? -22.925 -4.069 4.856 1.00 96.12 91 ASN A N 1
ATOM 674 C CA . ASN A 1 91 ? -24.190 -4.019 5.611 1.00 96.12 91 ASN A CA 1
ATOM 675 C C . ASN A 1 91 ? -24.056 -3.553 7.080 1.00 96.12 91 ASN A C 1
ATOM 677 O O . ASN A 1 91 ? -24.798 -4.012 7.942 1.00 96.12 91 ASN A O 1
ATOM 681 N N . LYS A 1 92 ? -23.155 -2.593 7.351 1.00 96.62 92 LYS A N 1
ATOM 682 C CA . LYS A 1 92 ? -22.801 -2.072 8.694 1.00 96.62 92 LYS A CA 1
ATOM 683 C C . LYS A 1 92 ? -21.996 -3.034 9.579 1.00 96.62 92 LYS A C 1
ATOM 685 O O . LYS A 1 92 ? -21.703 -2.684 10.719 1.00 96.62 92 LYS A O 1
ATOM 690 N N . GLU A 1 93 ? -21.605 -4.189 9.060 1.00 97.75 93 GLU A N 1
ATOM 691 C CA . GLU A 1 93 ? -20.704 -5.124 9.725 1.00 97.75 93 GLU A CA 1
ATOM 692 C C . GLU A 1 93 ? -19.290 -4.987 9.157 1.00 97.75 93 GLU A C 1
ATOM 694 O O . GLU A 1 93 ? -19.100 -4.727 7.966 1.00 97.75 93 GLU A O 1
ATOM 699 N N . ILE A 1 94 ? -18.290 -5.132 10.028 1.00 97.75 94 ILE A N 1
ATOM 700 C CA . ILE A 1 94 ? -16.879 -5.126 9.641 1.00 97.75 94 ILE A CA 1
ATOM 701 C C . ILE A 1 94 ? -16.468 -6.572 9.401 1.00 97.75 94 ILE A C 1
ATOM 703 O O . ILE A 1 94 ? -16.522 -7.391 10.317 1.00 97.75 94 ILE A O 1
ATOM 707 N N . VAL A 1 95 ? -16.046 -6.868 8.177 1.00 97.88 95 VAL A N 1
ATOM 708 C CA . VAL A 1 95 ? -15.575 -8.193 7.765 1.00 97.88 95 VAL A CA 1
ATOM 709 C C . VAL A 1 95 ? -14.184 -8.088 7.154 1.00 97.88 95 VAL A C 1
ATOM 711 O O . VAL A 1 95 ? -13.807 -7.050 6.610 1.00 97.88 95 VAL A O 1
ATOM 714 N N . GLU A 1 96 ? -13.413 -9.166 7.229 1.00 97.88 96 GLU A N 1
ATOM 715 C CA . GLU A 1 96 ? -12.134 -9.278 6.530 1.00 97.88 96 GLU A CA 1
ATOM 716 C C . GLU A 1 96 ? -12.305 -10.096 5.259 1.00 97.88 96 GLU A C 1
ATOM 718 O O . GLU A 1 96 ? -12.728 -11.252 5.299 1.00 97.88 96 GLU A O 1
ATOM 723 N N . ASN A 1 97 ? -11.942 -9.493 4.130 1.00 98.31 97 ASN A N 1
ATOM 724 C CA . ASN A 1 97 ? -11.986 -10.133 2.827 1.00 98.31 97 ASN A CA 1
ATOM 725 C C . ASN A 1 97 ? -10.602 -10.139 2.193 1.00 98.31 97 ASN A C 1
ATOM 727 O O . ASN A 1 97 ? -9.858 -9.164 2.266 1.00 98.31 97 ASN A O 1
ATOM 731 N N . LYS A 1 98 ? -10.291 -11.215 1.474 1.00 98.31 98 LYS A N 1
ATOM 732 C CA . LYS A 1 98 ? -9.106 -11.249 0.617 1.00 98.31 98 LYS A CA 1
ATOM 733 C C . LYS A 1 98 ? -9.217 -10.194 -0.471 1.00 98.31 98 LYS A C 1
ATOM 735 O O . LYS A 1 98 ? -10.306 -9.985 -1.009 1.00 98.31 98 LYS A O 1
ATOM 740 N N . ILE A 1 99 ? -8.082 -9.632 -0.875 1.00 98.31 99 ILE A N 1
ATOM 741 C CA . ILE A 1 99 ? -8.042 -8.610 -1.919 1.00 98.31 99 ILE A CA 1
ATOM 742 C C . ILE A 1 99 ? -8.658 -9.087 -3.241 1.00 98.31 99 ILE A C 1
ATOM 744 O O . ILE A 1 99 ? -9.245 -8.284 -3.951 1.00 98.31 99 ILE A O 1
ATOM 748 N N . GLU A 1 100 ? -8.610 -10.387 -3.555 1.00 98.38 100 GLU A N 1
ATOM 749 C CA . GLU A 1 100 ? -9.249 -10.946 -4.760 1.00 98.38 100 GLU A CA 1
ATOM 750 C C . GLU A 1 100 ? -10.775 -10.771 -4.801 1.00 98.38 100 GLU A C 1
ATOM 752 O O . GLU A 1 100 ? -11.358 -10.747 -5.881 1.00 98.38 100 GLU A O 1
ATOM 757 N N . ASN A 1 101 ? -11.409 -10.619 -3.636 1.00 98.19 101 ASN A N 1
ATOM 758 C CA . ASN A 1 101 ? -12.856 -10.471 -3.496 1.00 98.19 101 ASN A CA 1
ATOM 759 C C . ASN A 1 101 ? -13.293 -9.006 -3.375 1.00 98.19 101 ASN A C 1
ATOM 761 O O . ASN A 1 101 ? -14.482 -8.742 -3.224 1.00 98.19 101 ASN A O 1
ATOM 765 N N . ILE A 1 102 ? -12.348 -8.064 -3.399 1.00 98.25 102 ILE A N 1
ATOM 766 C CA . ILE A 1 102 ? -12.641 -6.636 -3.292 1.00 98.25 102 ILE A CA 1
ATOM 767 C C . ILE A 1 102 ? -13.047 -6.102 -4.659 1.00 98.25 102 ILE A C 1
ATOM 769 O O . ILE A 1 102 ? -12.351 -6.301 -5.659 1.00 98.25 102 ILE A O 1
ATOM 773 N N . THR A 1 103 ? -14.160 -5.386 -4.696 1.00 97.75 103 THR A N 1
ATOM 774 C CA . THR A 1 103 ? -14.760 -4.845 -5.911 1.00 97.75 103 THR A CA 1
ATOM 775 C C . THR A 1 103 ? -14.832 -3.321 -5.868 1.00 97.75 103 THR A C 1
ATOM 777 O O . THR A 1 103 ? -14.731 -2.688 -4.817 1.00 97.75 103 THR A O 1
ATOM 780 N N . SER A 1 104 ? -14.971 -2.701 -7.043 1.00 97.31 104 SER A N 1
ATOM 781 C CA . SER A 1 104 ? -15.215 -1.259 -7.122 1.00 97.31 104 SER A CA 1
ATOM 782 C C . SER A 1 104 ? -16.523 -0.919 -6.410 1.00 97.31 104 SER A C 1
ATOM 784 O O . SER A 1 104 ? -17.558 -1.530 -6.668 1.00 97.31 104 SER A O 1
ATOM 786 N N . GLY A 1 105 ? -16.473 0.077 -5.533 1.00 97.00 105 GLY A N 1
ATOM 787 C CA . GLY A 1 105 ? -17.605 0.507 -4.726 1.00 97.00 105 GLY A CA 1
ATOM 788 C C . GLY A 1 105 ? -17.628 -0.018 -3.298 1.00 97.00 105 GLY A C 1
ATOM 789 O O . GLY A 1 105 ? -18.335 0.582 -2.489 1.00 97.00 105 GLY A O 1
ATOM 790 N N . ASP A 1 106 ? -16.834 -1.039 -2.970 1.00 98.31 106 ASP A N 1
ATOM 791 C CA . ASP A 1 106 ? -16.705 -1.507 -1.591 1.00 98.31 106 ASP A CA 1
ATOM 792 C C . ASP A 1 106 ? -16.162 -0.399 -0.681 1.00 98.31 106 ASP A C 1
ATOM 794 O O . ASP A 1 106 ? -15.326 0.416 -1.083 1.00 98.31 106 ASP A O 1
ATOM 798 N N . MET A 1 107 ? -16.642 -0.379 0.563 1.00 98.44 107 MET A N 1
ATOM 799 C CA . MET A 1 107 ? -16.134 0.513 1.600 1.00 98.44 107 MET A CA 1
ATOM 800 C C . MET A 1 107 ? -15.045 -0.215 2.381 1.00 98.44 107 MET A C 1
ATOM 802 O O . MET A 1 107 ? -15.320 -1.221 3.030 1.00 98.44 107 MET A O 1
ATOM 806 N N . VAL A 1 108 ? -13.818 0.290 2.336 1.00 98.38 108 VAL A N 1
ATOM 807 C CA . VAL A 1 108 ? -12.651 -0.299 3.008 1.00 98.38 108 VAL A CA 1
ATOM 808 C C . VAL A 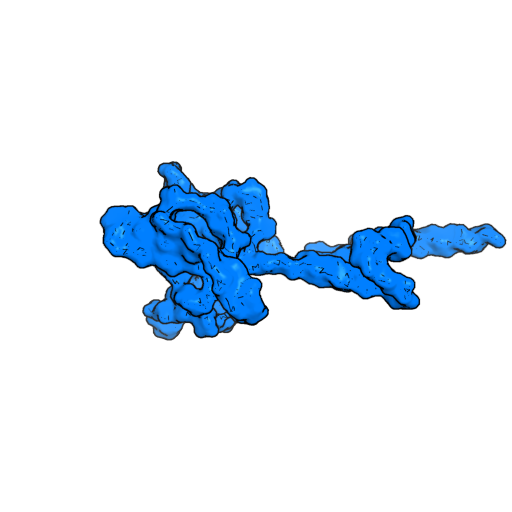1 108 ? -12.101 0.644 4.066 1.00 98.38 108 VAL A C 1
ATOM 810 O O . VAL A 1 108 ? -12.265 1.864 3.967 1.00 98.38 108 VAL A O 1
ATOM 813 N N . LEU A 1 109 ? -11.478 0.087 5.103 1.00 98.06 109 LEU A N 1
ATOM 814 C CA . LEU A 1 109 ? -10.857 0.904 6.139 1.00 98.06 109 LEU A CA 1
ATOM 815 C C . LEU A 1 109 ? -9.578 1.546 5.584 1.00 98.06 109 LEU A C 1
ATOM 817 O O . LEU A 1 109 ? -8.813 0.904 4.871 1.00 98.06 109 LEU A O 1
ATOM 821 N N . THR A 1 110 ? -9.353 2.812 5.905 1.00 97.75 110 THR A N 1
ATOM 822 C CA . THR A 1 110 ? -8.252 3.656 5.429 1.00 97.75 110 THR A CA 1
ATOM 823 C C . THR A 1 110 ? -7.748 4.548 6.563 1.00 97.75 110 THR A C 1
ATOM 825 O O . THR A 1 110 ? -8.366 4.589 7.632 1.00 97.75 110 THR A O 1
ATOM 828 N N . VAL A 1 111 ? -6.675 5.306 6.335 1.00 95.88 111 VAL A N 1
ATOM 829 C CA . VAL A 1 111 ? -6.231 6.366 7.248 1.00 95.88 111 VAL A CA 1
ATOM 830 C C . VAL A 1 111 ? -6.365 7.742 6.591 1.00 95.88 111 VAL A C 1
ATOM 832 O O . VAL A 1 111 ? -5.876 7.993 5.488 1.00 95.88 111 VAL A O 1
ATOM 835 N N . LYS A 1 112 ? -7.031 8.663 7.292 1.00 91.50 112 LYS A N 1
ATOM 836 C CA . LYS A 1 112 ? -7.225 10.058 6.883 1.00 91.50 112 LYS A CA 1
ATOM 837 C C . LYS A 1 112 ? -6.976 10.975 8.075 1.00 91.50 112 LYS A C 1
ATOM 839 O O . LYS A 1 112 ? -7.577 10.788 9.130 1.00 91.50 112 LYS A O 1
ATOM 844 N N . ASN A 1 113 ? -6.096 11.966 7.922 1.00 89.31 113 ASN A N 1
ATOM 845 C CA . ASN A 1 113 ? -5.713 12.890 8.999 1.00 89.31 113 ASN A CA 1
ATOM 846 C C . ASN A 1 113 ? -5.283 12.142 10.278 1.00 89.31 113 ASN A C 1
ATOM 848 O O . ASN A 1 113 ? -5.784 12.420 11.372 1.00 89.31 113 ASN A O 1
ATOM 852 N N . LYS A 1 114 ? -4.417 11.131 10.116 1.00 88.88 114 LYS A N 1
ATOM 853 C CA . LYS A 1 114 ? -3.944 10.224 11.181 1.00 88.88 114 LYS A CA 1
ATOM 854 C C . LYS A 1 114 ? -5.045 9.448 11.930 1.00 88.88 114 LYS A C 1
ATOM 856 O O . LYS A 1 114 ? -4.799 8.937 13.019 1.00 88.88 114 LYS A O 1
ATOM 861 N N . LYS A 1 115 ? -6.264 9.362 11.386 1.00 93.75 115 LYS A N 1
ATOM 862 C CA . LYS A 1 115 ? -7.392 8.642 11.996 1.00 93.75 115 LYS A CA 1
ATOM 863 C C . LYS A 1 115 ? -7.947 7.578 11.050 1.00 93.75 115 LYS A C 1
ATOM 865 O O . LYS A 1 115 ? -8.021 7.831 9.846 1.00 93.75 115 LYS A O 1
ATOM 870 N N . PRO A 1 116 ? -8.384 6.420 11.573 1.00 96.31 116 PRO A N 1
ATOM 871 C CA . PRO A 1 116 ? -9.128 5.456 10.780 1.00 96.31 116 PRO A CA 1
ATOM 872 C C . PRO A 1 116 ? -10.396 6.089 10.193 1.00 96.31 116 PRO A C 1
ATOM 874 O O . PRO A 1 116 ? -11.140 6.779 10.894 1.00 96.31 116 PRO A O 1
ATOM 877 N N . SER A 1 117 ? -10.643 5.848 8.911 1.00 96.94 117 SER A N 1
ATOM 878 C CA . SER A 1 117 ? -11.844 6.279 8.191 1.00 96.94 117 SER A CA 1
ATOM 879 C C . SER A 1 117 ? -12.271 5.191 7.210 1.00 96.94 117 SER A C 1
ATOM 881 O O . SER A 1 117 ? -11.479 4.317 6.869 1.00 96.94 117 SER A O 1
ATOM 883 N N . TRP A 1 118 ? -13.515 5.233 6.744 1.00 97.62 118 TRP A N 1
ATOM 884 C CA . TRP A 1 118 ? -13.972 4.389 5.641 1.00 97.62 118 TRP A CA 1
ATOM 885 C C . TRP A 1 118 ? -13.824 5.142 4.325 1.00 97.62 118 TRP A C 1
ATOM 887 O O . TRP A 1 118 ? -14.156 6.324 4.250 1.00 97.62 118 TRP A O 1
ATOM 897 N N . THR A 1 119 ? -13.356 4.452 3.291 1.00 97.38 119 THR A N 1
ATOM 898 C CA . THR A 1 119 ? -13.171 5.010 1.951 1.00 97.38 119 THR A CA 1
ATOM 899 C C . THR A 1 119 ? -13.705 4.064 0.895 1.00 97.38 119 THR A C 1
ATOM 901 O O . THR A 1 119 ? -13.806 2.859 1.124 1.00 97.38 119 THR A O 1
ATOM 904 N N . LYS A 1 120 ? -14.042 4.602 -0.274 1.00 97.19 120 LYS A N 1
ATOM 905 C CA . LYS A 1 120 ? -14.557 3.809 -1.386 1.00 97.19 120 LYS A CA 1
ATOM 906 C C . LYS A 1 120 ? -13.405 3.265 -2.226 1.00 97.19 120 LYS A C 1
ATOM 908 O O . LYS A 1 120 ? -12.491 4.008 -2.593 1.00 97.19 120 LYS A O 1
ATOM 913 N N . VAL A 1 121 ? -13.492 1.992 -2.591 1.00 96.94 121 VAL A N 1
ATOM 914 C CA . VAL A 1 121 ? -12.633 1.384 -3.609 1.00 96.94 121 VAL A CA 1
ATOM 915 C C . VAL A 1 121 ? -13.043 1.909 -4.981 1.00 96.94 121 VAL A C 1
ATOM 917 O O . VAL A 1 121 ? -14.195 1.777 -5.395 1.00 96.94 121 VAL A O 1
ATOM 920 N N . LEU A 1 122 ? -12.093 2.492 -5.705 1.00 94.00 122 LEU A N 1
ATOM 921 C CA . LEU A 1 122 ? -12.297 2.974 -7.067 1.00 94.00 122 LEU A CA 1
ATOM 922 C C . LEU A 1 122 ? -12.163 1.835 -8.069 1.00 94.00 122 LEU A C 1
ATOM 924 O O . LEU A 1 122 ? -13.021 1.656 -8.934 1.00 94.00 122 LEU A O 1
ATOM 928 N N . ARG A 1 123 ?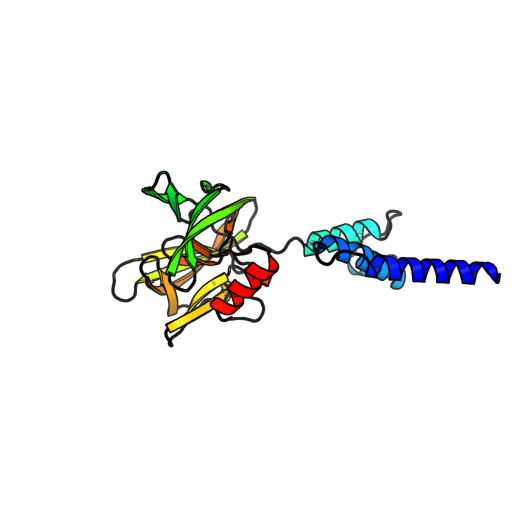 -11.110 1.029 -7.927 1.00 94.88 123 ARG A N 1
ATOM 929 C CA . ARG A 1 123 ? -10.874 -0.159 -8.748 1.00 94.88 123 ARG A CA 1
ATOM 930 C C . ARG A 1 123 ? -9.953 -1.140 -8.038 1.00 94.88 123 ARG A C 1
ATOM 932 O O . ARG A 1 123 ? -9.160 -0.757 -7.185 1.00 94.88 123 ARG A O 1
ATOM 939 N N . ASN A 1 124 ? -10.048 -2.394 -8.453 1.00 95.94 124 ASN A N 1
ATOM 940 C CA . ASN A 1 124 ? -9.153 -3.466 -8.056 1.00 95.94 124 ASN A CA 1
ATOM 941 C C . ASN A 1 124 ? -8.855 -4.317 -9.294 1.00 95.94 124 ASN A C 1
ATOM 943 O O . ASN A 1 124 ? -9.744 -4.996 -9.806 1.00 95.94 124 ASN A O 1
ATOM 947 N N . ILE A 1 125 ? -7.645 -4.207 -9.836 1.00 94.81 125 ILE A N 1
ATOM 948 C CA . ILE A 1 125 ? -7.269 -4.855 -11.098 1.00 94.81 125 ILE A CA 1
ATOM 949 C C . ILE A 1 125 ? -6.353 -6.037 -10.806 1.00 94.81 125 ILE A C 1
ATOM 951 O O . ILE A 1 125 ? -5.269 -5.870 -10.251 1.00 94.81 125 ILE A O 1
ATOM 955 N N . ARG A 1 126 ? -6.764 -7.226 -11.252 1.00 95.81 126 ARG A N 1
ATOM 956 C CA . ARG A 1 126 ? -5.924 -8.424 -11.273 1.00 95.81 126 ARG A CA 1
ATOM 957 C C . ARG A 1 126 ? -5.049 -8.418 -12.522 1.00 95.81 126 ARG A C 1
ATOM 959 O O . ARG A 1 126 ? -5.558 -8.288 -13.632 1.00 95.81 126 ARG A O 1
ATOM 966 N N . THR A 1 127 ? -3.749 -8.611 -12.338 1.00 94.44 127 THR A N 1
ATOM 967 C CA . THR A 1 127 ? -2.790 -8.803 -13.433 1.00 94.44 127 THR A CA 1
ATOM 968 C C . THR A 1 127 ? -2.100 -10.149 -13.257 1.00 94.44 127 THR A C 1
ATOM 970 O O . THR A 1 127 ? -1.541 -10.415 -12.195 1.00 94.44 127 THR A O 1
ATOM 973 N N . GLU A 1 128 ? -2.133 -10.997 -14.282 1.00 95.50 128 GLU A N 1
ATOM 974 C CA . GLU A 1 128 ? -1.410 -12.274 -14.307 1.00 95.50 128 GLU A CA 1
ATOM 975 C C . GLU A 1 128 ? -0.006 -12.085 -14.900 1.00 95.50 128 GLU A C 1
ATOM 977 O O . GLU A 1 128 ? 0.199 -11.252 -15.784 1.00 95.50 128 GLU A O 1
ATOM 982 N N . GLY A 1 129 ? 0.971 -12.838 -14.398 1.00 93.12 129 GLY A N 1
ATOM 983 C CA . GLY A 1 129 ? 2.377 -12.717 -14.794 1.00 93.12 129 GLY A CA 1
ATOM 984 C C . GLY A 1 129 ? 3.319 -13.025 -13.635 1.00 93.12 129 GLY A C 1
ATOM 985 O O . GLY A 1 129 ? 2.881 -13.195 -12.507 1.00 93.12 129 GLY A O 1
ATOM 986 N N . GLN A 1 130 ? 4.621 -13.115 -13.890 1.00 95.50 130 GLN A N 1
ATOM 987 C CA . GLN A 1 130 ? 5.597 -13.297 -12.814 1.00 95.50 130 GLN A CA 1
ATOM 988 C C . GLN A 1 130 ? 5.990 -11.940 -12.237 1.00 95.50 130 GLN A C 1
ATOM 990 O O . GLN A 1 130 ? 6.525 -11.094 -12.951 1.00 95.50 130 GLN A O 1
ATOM 995 N N . PHE A 1 131 ? 5.731 -11.744 -10.949 1.00 95.12 131 PHE A N 1
ATOM 996 C CA . PHE A 1 131 ? 6.025 -10.501 -10.246 1.00 95.12 131 PHE A CA 1
ATOM 997 C C . PHE A 1 131 ? 6.825 -10.789 -8.989 1.00 95.12 131 PHE A C 1
ATOM 999 O O . PHE A 1 131 ? 6.516 -11.723 -8.247 1.00 95.12 131 PHE A O 1
ATOM 1006 N N . GLU A 1 132 ? 7.845 -9.975 -8.753 1.00 96.62 132 GLU A N 1
ATOM 1007 C CA . GLU A 1 132 ? 8.567 -9.977 -7.492 1.00 96.62 132 GLU A CA 1
ATOM 1008 C C . GLU A 1 132 ? 7.735 -9.286 -6.406 1.00 96.62 132 GLU A C 1
ATOM 1010 O O . GLU A 1 132 ? 7.076 -8.275 -6.644 1.00 96.62 132 GLU A O 1
ATOM 1015 N N . PHE A 1 133 ? 7.778 -9.851 -5.209 1.00 97.88 133 PHE A N 1
ATOM 1016 C CA . PHE A 1 133 ? 7.154 -9.347 -4.000 1.00 97.88 133 PHE A CA 1
ATOM 1017 C C . PHE A 1 133 ? 8.164 -9.368 -2.859 1.00 97.88 133 PHE A C 1
ATOM 1019 O O . PHE A 1 133 ? 9.010 -10.259 -2.776 1.00 97.88 133 PHE A O 1
ATOM 1026 N N . ILE A 1 134 ? 8.008 -8.432 -1.933 1.00 98.06 134 ILE A N 1
ATOM 1027 C CA . ILE A 1 134 ? 8.648 -8.442 -0.626 1.00 98.06 134 ILE A CA 1
ATOM 1028 C C . ILE A 1 134 ? 7.597 -8.918 0.374 1.00 98.06 134 ILE A C 1
ATOM 1030 O O . ILE A 1 134 ? 6.560 -8.281 0.569 1.00 98.06 134 ILE A O 1
ATOM 1034 N N . ARG A 1 135 ? 7.848 -10.076 0.983 1.00 98.62 135 ARG A N 1
ATOM 1035 C CA . ARG A 1 135 ? 7.132 -10.550 2.164 1.00 98.62 135 ARG A CA 1
ATOM 1036 C C . ARG A 1 135 ? 7.722 -9.862 3.383 1.00 98.62 135 ARG A C 1
ATOM 1038 O O . ARG A 1 135 ? 8.900 -10.053 3.682 1.00 98.62 135 ARG A O 1
ATOM 1045 N N . ILE A 1 136 ? 6.879 -9.112 4.072 1.00 98.62 136 ILE A N 1
ATOM 1046 C CA . ILE A 1 136 ? 7.209 -8.349 5.267 1.00 98.62 136 ILE A CA 1
ATOM 1047 C C . ILE A 1 136 ? 6.513 -9.042 6.434 1.0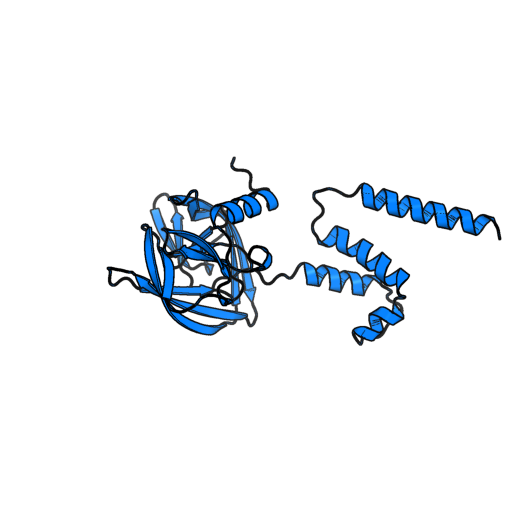0 98.62 136 ILE A C 1
ATOM 1049 O O . ILE A 1 136 ? 5.287 -9.161 6.435 1.00 98.62 136 ILE A O 1
ATOM 1053 N N . THR A 1 137 ? 7.287 -9.516 7.407 1.00 98.62 137 THR A N 1
ATOM 1054 C CA . THR A 1 137 ? 6.760 -10.078 8.659 1.00 98.62 137 THR A CA 1
ATOM 1055 C C . THR A 1 137 ? 7.007 -9.087 9.786 1.00 98.62 137 THR A C 1
ATOM 1057 O O . THR A 1 137 ? 8.133 -8.606 9.941 1.00 98.62 137 THR A O 1
ATOM 1060 N N . LEU A 1 138 ? 5.974 -8.796 10.576 1.00 98.62 138 LEU A N 1
ATOM 1061 C CA . LEU A 1 138 ? 6.020 -7.782 11.620 1.00 98.62 138 LEU A CA 1
ATOM 1062 C C . LEU A 1 138 ? 5.522 -8.298 12.971 1.00 98.62 138 LEU A C 1
ATOM 1064 O O . LEU A 1 138 ? 4.643 -9.159 13.030 1.00 98.62 138 LEU A O 1
ATOM 1068 N N . GLN A 1 139 ? 6.056 -7.707 14.040 1.00 98.50 139 GLN A N 1
ATOM 1069 C CA . GLN A 1 139 ? 5.688 -7.959 15.435 1.00 98.50 139 GLN A CA 1
ATOM 1070 C C . GLN A 1 139 ? 5.153 -6.677 16.074 1.00 98.50 139 GLN A C 1
ATOM 1072 O O . GLN A 1 139 ? 5.804 -5.637 15.997 1.00 98.50 139 GLN A O 1
ATOM 1077 N N . GLY A 1 140 ? 4.004 -6.736 16.741 1.00 98.06 140 GLY A N 1
ATOM 1078 C CA . GLY A 1 140 ? 3.493 -5.602 17.504 1.00 98.06 140 GLY A CA 1
ATOM 1079 C C . GLY A 1 140 ? 4.401 -5.262 18.691 1.00 98.06 140 GLY A C 1
ATOM 1080 O O . GLY A 1 140 ? 4.827 -6.132 19.449 1.00 98.06 140 GLY A O 1
ATOM 1081 N N . ILE A 1 141 ? 4.719 -3.982 18.873 1.00 97.12 141 ILE A N 1
ATOM 1082 C CA . ILE A 1 141 ? 5.519 -3.514 20.007 1.00 97.12 141 ILE A CA 1
ATOM 1083 C C . ILE A 1 141 ? 4.624 -3.475 21.250 1.00 97.12 141 ILE A C 1
ATOM 1085 O O . ILE A 1 141 ? 3.667 -2.706 21.319 1.00 97.12 141 ILE A O 1
ATOM 1089 N N . GLY A 1 142 ? 4.956 -4.292 22.252 1.00 96.25 142 GLY A N 1
ATOM 1090 C CA . GLY A 1 142 ? 4.214 -4.365 23.516 1.00 96.25 142 GLY A CA 1
ATOM 1091 C C . GLY A 1 142 ? 3.023 -5.329 23.510 1.00 96.25 142 GLY A C 1
ATOM 1092 O O . GLY A 1 142 ? 2.255 -5.335 24.470 1.00 96.25 142 GLY A O 1
ATOM 1093 N N . ASN A 1 143 ? 2.864 -6.142 22.463 1.00 94.94 143 ASN A N 1
ATOM 1094 C CA . ASN A 1 143 ? 1.896 -7.236 22.408 1.00 94.94 143 ASN A CA 1
ATOM 1095 C C . ASN A 1 143 ? 2.449 -8.413 21.579 1.00 94.94 143 ASN A C 1
ATOM 1097 O O . ASN A 1 143 ? 3.477 -8.291 20.916 1.00 94.94 143 ASN A O 1
ATOM 1101 N N . ASP A 1 144 ? 1.752 -9.548 21.601 1.00 95.88 144 ASP A N 1
ATOM 1102 C CA . ASP A 1 144 ? 2.135 -10.748 20.844 1.00 95.88 144 ASP A CA 1
ATOM 1103 C C . ASP A 1 144 ? 1.493 -10.797 19.443 1.00 95.88 144 ASP A C 1
ATOM 1105 O O . ASP A 1 144 ? 1.468 -11.849 18.796 1.00 95.88 144 ASP A O 1
ATOM 1109 N N . ASN A 1 145 ? 0.961 -9.677 18.941 1.00 96.88 145 ASN A N 1
ATOM 1110 C CA . ASN A 1 145 ? 0.329 -9.648 17.625 1.00 96.88 145 ASN A CA 1
ATOM 1111 C C . ASN A 1 145 ? 1.393 -9.750 16.534 1.00 96.88 145 ASN A C 1
ATOM 1113 O O . ASN A 1 145 ? 2.420 -9.076 16.575 1.00 96.88 145 ASN A O 1
ATOM 1117 N N . HIS A 1 146 ? 1.107 -10.558 15.521 1.00 97.69 146 HIS A N 1
ATOM 1118 C CA . HIS A 1 146 ? 1.951 -10.707 14.346 1.00 97.69 146 HIS A CA 1
ATOM 1119 C C . HIS A 1 146 ? 1.155 -10.304 13.110 1.00 97.69 146 HIS A C 1
ATOM 1121 O O . HIS A 1 146 ? -0.035 -10.603 13.015 1.00 97.69 146 HIS A O 1
ATOM 1127 N N . SER A 1 147 ? 1.819 -9.663 12.154 1.00 97.81 147 SER A N 1
ATOM 1128 C CA . SER A 1 147 ? 1.240 -9.351 10.848 1.00 97.81 147 SER A CA 1
ATOM 1129 C C . SER A 1 147 ? 2.183 -9.787 9.728 1.00 97.81 147 SER A C 1
ATOM 1131 O O . SER A 1 147 ? 3.406 -9.820 9.886 1.00 97.81 147 SER A O 1
ATOM 1133 N N . GLU A 1 148 ? 1.602 -10.149 8.588 1.00 98.44 148 GLU A N 1
ATOM 1134 C CA . GLU A 1 148 ? 2.332 -10.421 7.358 1.00 98.44 148 GLU A CA 1
ATOM 1135 C C . GLU A 1 148 ? 1.631 -9.744 6.182 1.00 98.44 148 GLU A C 1
ATOM 1137 O O . GLU A 1 148 ? 0.428 -9.920 5.949 1.00 98.44 148 GLU A O 1
ATOM 1142 N N . VAL A 1 149 ? 2.410 -9.017 5.386 1.00 98.31 149 VAL A N 1
ATOM 1143 C CA . VAL A 1 149 ? 1.947 -8.448 4.125 1.00 98.31 149 VAL A CA 1
ATOM 1144 C C . VAL A 1 149 ? 2.957 -8.728 3.019 1.00 98.31 149 VAL A C 1
ATOM 1146 O O . VAL A 1 149 ? 4.164 -8.801 3.240 1.00 98.31 149 VAL A O 1
ATOM 1149 N N . MET A 1 150 ? 2.449 -8.935 1.808 1.00 98.50 150 MET A N 1
ATOM 1150 C CA . MET A 1 150 ? 3.252 -9.139 0.608 1.00 98.50 150 MET A CA 1
ATOM 1151 C C . MET A 1 150 ? 2.875 -8.075 -0.416 1.00 98.50 150 MET A C 1
ATOM 1153 O O . MET A 1 150 ? 1.742 -8.058 -0.912 1.00 98.50 150 MET A O 1
ATOM 1157 N N . VAL A 1 151 ? 3.835 -7.212 -0.727 1.00 97.69 151 VAL A N 1
ATOM 1158 C CA . VAL A 1 151 ? 3.695 -6.104 -1.680 1.00 97.69 151 VAL A CA 1
ATOM 1159 C C . VAL A 1 151 ? 4.832 -6.117 -2.695 1.00 97.69 151 VAL A C 1
ATOM 1161 O O . VAL A 1 151 ? 5.859 -6.750 -2.460 1.00 97.69 151 VAL A O 1
ATOM 1164 N N . THR A 1 152 ? 4.653 -5.472 -3.842 1.00 96.31 152 THR A N 1
ATOM 1165 C CA . THR A 1 152 ? 5.743 -5.322 -4.816 1.00 96.31 152 THR A CA 1
ATOM 1166 C C . THR A 1 152 ? 6.829 -4.359 -4.297 1.00 96.31 152 THR A C 1
ATOM 1168 O O . THR A 1 152 ? 6.528 -3.531 -3.435 1.00 96.31 152 THR A O 1
ATOM 1171 N N . PRO A 1 153 ? 8.095 -4.450 -4.756 1.00 95.81 153 PRO A N 1
ATOM 1172 C CA . PRO A 1 153 ? 9.187 -3.594 -4.268 1.00 95.81 153 PRO A CA 1
ATOM 1173 C C . PRO A 1 153 ? 8.895 -2.087 -4.360 1.00 95.81 153 PRO A C 1
ATOM 1175 O O . PRO A 1 153 ? 9.245 -1.319 -3.465 1.00 95.81 153 PRO A O 1
ATOM 1178 N N . GLU A 1 154 ? 8.183 -1.676 -5.407 1.00 93.56 154 GLU A N 1
ATOM 1179 C CA . GLU A 1 154 ? 7.768 -0.300 -5.685 1.00 93.56 154 GLU A CA 1
ATOM 1180 C C . GLU A 1 154 ? 6.591 0.216 -4.833 1.00 93.56 154 GLU A C 1
ATOM 1182 O O . GLU A 1 154 ? 6.103 1.326 -5.055 1.00 93.56 154 GLU A O 1
ATOM 1187 N N . HIS A 1 155 ? 6.059 -0.598 -3.922 1.00 95.94 155 HIS A N 1
ATOM 1188 C CA . HIS A 1 155 ? 4.847 -0.277 -3.177 1.00 95.94 155 HIS A CA 1
ATOM 1189 C C . HIS A 1 155 ? 5.115 0.726 -2.050 1.00 95.94 155 HIS A C 1
ATOM 1191 O O . HIS A 1 155 ? 6.005 0.499 -1.235 1.00 95.94 155 HIS A O 1
ATOM 1197 N N . GLY A 1 156 ? 4.323 1.801 -1.963 1.00 95.69 156 GLY A N 1
ATOM 1198 C CA . GLY A 1 156 ? 4.453 2.789 -0.890 1.00 95.69 156 GLY A CA 1
ATOM 1199 C C . GLY A 1 156 ? 3.951 2.265 0.462 1.00 95.69 156 GLY A C 1
ATOM 1200 O O . GLY A 1 156 ? 2.774 1.924 0.616 1.00 95.69 156 GLY A O 1
ATOM 1201 N N . LEU A 1 157 ? 4.817 2.239 1.466 1.00 97.19 157 LEU A N 1
ATOM 1202 C CA . LEU A 1 157 ? 4.519 1.831 2.837 1.00 97.19 157 LEU A CA 1
ATOM 1203 C C . LEU A 1 157 ? 4.445 3.048 3.753 1.00 97.19 157 LEU A C 1
ATOM 1205 O O . LEU A 1 157 ? 5.205 3.990 3.571 1.00 97.19 157 LEU A O 1
ATOM 1209 N N . ILE A 1 158 ? 3.552 3.023 4.745 1.00 97.31 158 ILE A N 1
ATOM 1210 C CA . ILE A 1 158 ? 3.467 4.078 5.761 1.00 97.31 158 ILE A CA 1
ATOM 1211 C C . ILE A 1 158 ? 4.381 3.695 6.927 1.00 97.31 158 ILE A C 1
ATOM 1213 O O . ILE A 1 158 ? 4.100 2.733 7.647 1.00 97.31 158 ILE A O 1
ATOM 1217 N N . LEU A 1 159 ? 5.460 4.452 7.107 1.00 97.88 159 LEU A N 1
ATOM 1218 C CA . LEU A 1 159 ? 6.443 4.253 8.168 1.00 97.88 159 LEU A CA 1
ATOM 1219 C C . LEU A 1 159 ? 6.201 5.228 9.319 1.00 97.88 159 LEU A C 1
ATOM 1221 O O . LEU A 1 159 ? 5.728 6.347 9.111 1.00 97.88 159 LEU A O 1
ATOM 1225 N N . VAL A 1 160 ? 6.526 4.801 10.536 1.00 97.81 160 VAL A N 1
ATOM 1226 C CA . VAL A 1 160 ? 6.435 5.601 11.760 1.00 97.81 160 VAL A CA 1
ATOM 1227 C C . VAL A 1 160 ? 7.838 5.984 12.204 1.00 97.81 160 VAL A C 1
ATOM 1229 O O . VAL A 1 160 ? 8.658 5.131 12.534 1.00 97.81 160 VAL A O 1
ATOM 1232 N N . GLN A 1 161 ? 8.091 7.283 12.239 1.00 97.88 161 GLN A N 1
ATOM 1233 C CA . GLN A 1 161 ? 9.375 7.858 12.609 1.00 97.88 161 GLN A CA 1
ATOM 1234 C C . GLN A 1 161 ? 9.541 7.911 14.133 1.00 97.88 161 GLN A C 1
ATOM 1236 O O . GLN A 1 161 ? 8.567 7.873 14.891 1.00 97.88 161 GLN A O 1
ATOM 1241 N N . ASP A 1 162 ? 10.779 8.041 14.613 1.00 96.44 162 ASP A N 1
ATOM 1242 C CA . ASP A 1 162 ? 11.076 8.082 16.056 1.00 96.44 162 ASP A CA 1
ATOM 1243 C C . ASP A 1 162 ? 10.436 9.276 16.781 1.00 96.44 162 ASP A C 1
ATOM 1245 O O . ASP A 1 162 ? 10.165 9.209 17.980 1.00 96.44 162 ASP A O 1
ATOM 1249 N N . ASN A 1 163 ? 10.148 10.357 16.055 1.00 96.25 163 ASN A N 1
ATOM 1250 C CA . ASN A 1 163 ? 9.435 11.523 16.574 1.00 96.25 163 ASN A CA 1
ATOM 1251 C C . ASN A 1 163 ? 7.897 11.347 16.594 1.00 96.25 163 ASN A C 1
ATOM 1253 O O . ASN A 1 163 ? 7.189 12.269 16.997 1.00 96.25 163 ASN A O 1
ATOM 1257 N N . GLY A 1 164 ? 7.380 10.193 16.158 1.00 95.50 164 GLY A N 1
ATOM 1258 C CA . GLY A 1 164 ? 5.950 9.892 16.056 1.00 95.50 164 GLY A CA 1
ATOM 1259 C C . GLY A 1 164 ? 5.268 10.418 14.788 1.00 95.50 164 GLY A C 1
ATOM 1260 O O . GLY A 1 164 ? 4.056 10.236 14.631 1.00 95.50 164 GLY A O 1
ATOM 1261 N N . ASP A 1 165 ? 6.002 11.066 13.881 1.00 96.19 165 ASP A N 1
ATOM 1262 C CA . ASP A 1 165 ? 5.478 11.410 12.562 1.00 96.19 165 ASP A CA 1
ATOM 1263 C C . ASP A 1 165 ? 5.415 10.189 11.644 1.00 96.19 165 ASP A C 1
ATOM 1265 O O . ASP A 1 165 ? 5.932 9.114 11.944 1.00 96.19 165 ASP A O 1
ATOM 1269 N N . THR A 1 166 ? 4.726 10.361 10.517 1.00 97.06 166 THR A N 1
ATOM 1270 C CA . THR A 1 166 ? 4.590 9.320 9.499 1.00 97.06 166 THR A CA 1
ATOM 1271 C C . THR A 1 166 ? 5.179 9.780 8.181 1.00 97.06 166 THR A C 1
ATOM 1273 O O . THR A 1 166 ? 5.055 10.947 7.785 1.00 97.06 166 THR A O 1
ATOM 1276 N N . SER A 1 167 ? 5.787 8.836 7.484 1.00 96.75 167 SER A N 1
ATOM 1277 C CA . SER A 1 167 ? 6.339 9.022 6.153 1.00 96.75 167 SER A CA 1
ATOM 1278 C C . SER A 1 167 ? 5.917 7.892 5.227 1.00 96.75 167 SER A C 1
ATOM 1280 O O . SER A 1 167 ? 5.323 6.903 5.657 1.00 96.75 167 SER A O 1
ATOM 1282 N N . ILE A 1 168 ? 6.145 8.089 3.934 1.00 96.31 168 ILE A N 1
ATOM 1283 C CA . ILE A 1 168 ? 5.944 7.083 2.902 1.00 96.31 168 ILE A CA 1
ATOM 1284 C C . ILE A 1 168 ? 7.300 6.783 2.280 1.00 96.31 168 ILE A C 1
ATOM 1286 O O . ILE A 1 168 ? 7.987 7.710 1.848 1.00 96.31 168 ILE A O 1
ATOM 1290 N N . ASP A 1 169 ? 7.648 5.502 2.204 1.00 95.94 169 ASP A N 1
ATOM 1291 C CA . ASP A 1 169 ? 8.800 5.015 1.444 1.00 95.94 169 ASP A CA 1
ATOM 1292 C C . ASP A 1 169 ? 8.432 3.739 0.670 1.00 95.94 169 ASP A C 1
ATOM 1294 O O . ASP A 1 169 ? 7.402 3.111 0.922 1.00 95.94 169 ASP A O 1
ATOM 1298 N N . SER A 1 170 ? 9.240 3.373 -0.319 1.00 95.38 170 SER A N 1
ATOM 1299 C CA . SER A 1 170 ? 9.067 2.154 -1.103 1.00 95.38 170 SER A CA 1
ATOM 1300 C C . SER A 1 170 ? 9.385 0.917 -0.263 1.00 95.38 170 SER A C 1
ATOM 1302 O O . SER A 1 170 ? 10.342 0.913 0.508 1.00 95.38 170 SER A O 1
ATOM 1304 N N . ALA A 1 171 ? 8.660 -0.180 -0.481 1.00 96.12 171 ALA A N 1
ATOM 1305 C CA . ALA A 1 171 ? 8.939 -1.458 0.173 1.00 96.12 171 ALA A CA 1
ATOM 1306 C C . ALA A 1 171 ? 10.373 -1.967 -0.071 1.00 96.12 171 ALA A C 1
ATOM 1308 O O . ALA A 1 171 ? 10.934 -2.655 0.775 1.00 96.12 171 ALA A O 1
ATOM 1309 N N . GLU A 1 172 ? 10.977 -1.620 -1.209 1.00 95.62 172 GLU A N 1
ATOM 1310 C CA . GLU A 1 172 ? 12.379 -1.910 -1.532 1.00 95.62 172 GLU A CA 1
ATOM 1311 C C . GLU A 1 172 ? 13.390 -1.259 -0.577 1.00 95.62 172 GLU A C 1
ATOM 1313 O O . GLU A 1 172 ? 14.462 -1.824 -0.363 1.00 95.62 172 GLU A O 1
ATOM 1318 N N . ASN A 1 173 ? 13.046 -0.111 0.009 1.00 95.94 173 ASN A N 1
ATOM 1319 C CA . ASN A 1 173 ? 13.910 0.621 0.935 1.00 95.94 173 ASN A CA 1
ATOM 1320 C C . ASN A 1 173 ? 13.709 0.194 2.394 1.00 95.94 173 ASN A C 1
ATOM 1322 O O . ASN A 1 173 ? 14.459 0.634 3.263 1.00 95.94 173 ASN A O 1
ATOM 1326 N N . LEU A 1 174 ? 12.717 -0.659 2.661 1.00 97.38 174 LEU A N 1
ATOM 1327 C CA . LEU A 1 174 ? 12.395 -1.116 4.004 1.00 97.38 174 LEU A CA 1
ATOM 1328 C C . LEU A 1 174 ? 13.560 -1.916 4.600 1.00 97.38 174 LEU A C 1
ATOM 1330 O O . LEU A 1 174 ? 14.143 -2.783 3.940 1.00 97.38 174 LEU A O 1
ATOM 1334 N N . VAL A 1 175 ? 13.853 -1.680 5.875 1.00 98.12 175 VAL A N 1
ATOM 1335 C CA . VAL A 1 175 ? 14.857 -2.420 6.642 1.00 98.12 175 VAL A CA 1
ATOM 1336 C C . VAL A 1 175 ? 14.249 -3.067 7.886 1.00 98.12 175 VAL A C 1
ATOM 1338 O O . VAL A 1 175 ? 13.197 -2.683 8.394 1.00 98.12 175 VAL A O 1
ATOM 1341 N N . ILE A 1 176 ? 14.916 -4.106 8.393 1.00 98.62 176 ILE A N 1
ATOM 1342 C CA . ILE A 1 176 ? 14.546 -4.719 9.674 1.00 98.62 176 ILE A CA 1
ATOM 1343 C C . ILE A 1 176 ? 14.722 -3.674 10.779 1.00 98.62 176 ILE A C 1
ATOM 1345 O O . ILE A 1 176 ? 15.778 -3.052 10.884 1.00 98.62 176 ILE A O 1
ATOM 1349 N N . GLY A 1 177 ? 13.702 -3.524 11.622 1.00 98.38 177 GLY A N 1
ATOM 1350 C CA . GLY A 1 177 ? 13.646 -2.499 12.663 1.00 98.38 177 GLY A CA 1
ATOM 1351 C C . GLY A 1 177 ? 12.808 -1.270 12.303 1.00 98.38 177 GLY A C 1
ATOM 1352 O O . GLY A 1 177 ? 12.485 -0.498 13.207 1.00 98.38 177 GLY A O 1
ATOM 1353 N N . ASP A 1 178 ? 12.396 -1.114 11.042 1.00 98.62 178 ASP A N 1
ATOM 1354 C CA . ASP A 1 178 ? 11.427 -0.082 10.672 1.00 98.62 178 ASP A CA 1
ATOM 1355 C C . ASP A 1 178 ? 10.087 -0.311 11.374 1.00 98.62 178 ASP A C 1
ATOM 1357 O O . ASP A 1 178 ? 9.722 -1.434 11.744 1.00 98.62 178 ASP A O 1
ATOM 1361 N N . LYS A 1 179 ? 9.346 0.778 11.576 1.00 98.56 179 LYS A N 1
ATOM 1362 C CA . LYS A 1 179 ? 8.081 0.784 12.311 1.00 98.56 179 LYS A CA 1
ATOM 1363 C C . LYS A 1 179 ? 6.931 1.110 11.371 1.00 98.56 179 LYS A C 1
ATOM 1365 O O . LYS A 1 179 ? 7.021 2.046 10.585 1.00 98.56 179 LYS A O 1
ATOM 1370 N N . MET A 1 180 ? 5.830 0.381 11.488 1.00 98.31 180 MET A N 1
ATOM 1371 C CA . MET A 1 180 ? 4.601 0.587 10.718 1.00 98.31 180 MET A CA 1
ATOM 1372 C C . MET A 1 180 ? 3.402 0.728 11.657 1.00 98.31 180 MET A C 1
ATOM 1374 O O . MET A 1 180 ? 3.442 0.260 12.794 1.00 98.31 180 MET A O 1
ATOM 1378 N N . ILE A 1 181 ? 2.332 1.378 11.197 1.00 97.38 181 ILE A N 1
ATOM 1379 C CA . ILE A 1 181 ? 1.129 1.618 12.006 1.00 97.38 181 ILE A CA 1
ATOM 1380 C C . ILE A 1 181 ? 0.022 0.601 11.701 1.00 97.38 181 ILE A C 1
ATOM 1382 O O . ILE A 1 181 ? -0.343 0.371 10.545 1.00 97.38 181 ILE A O 1
ATOM 1386 N N . GLY A 1 182 ? -0.506 -0.002 12.764 1.00 97.00 182 GLY A N 1
ATOM 1387 C CA . GLY A 1 182 ? -1.573 -0.991 12.737 1.00 97.00 182 GLY A CA 1
ATOM 1388 C C . GLY A 1 182 ? -2.982 -0.410 12.846 1.00 97.00 182 GLY A C 1
ATOM 1389 O O . GLY A 1 182 ? -3.188 0.801 12.965 1.00 97.00 182 GLY A O 1
ATOM 1390 N N . SER A 1 183 ? -3.977 -1.295 12.823 1.00 94.31 183 SER A N 1
ATOM 1391 C CA . SER A 1 183 ? -5.397 -0.927 12.734 1.00 94.31 183 SER A CA 1
ATOM 1392 C C . SER A 1 183 ? -5.963 -0.177 13.947 1.00 94.31 183 SER A C 1
ATOM 1394 O O . SER A 1 183 ? -6.893 0.618 13.793 1.00 94.31 183 SER A O 1
ATOM 1396 N N . SER A 1 184 ? -5.404 -0.395 15.137 1.00 92.75 184 SER A N 1
ATOM 1397 C CA . SER A 1 184 ? -5.776 0.278 16.389 1.00 92.75 184 SER A CA 1
ATOM 1398 C C . SER A 1 184 ? -4.795 1.388 16.794 1.00 92.75 184 SER A C 1
ATOM 1400 O O . SER A 1 184 ? -4.911 1.950 17.883 1.00 92.75 184 SER A O 1
ATOM 1402 N N . GLY A 1 185 ? -3.858 1.743 15.908 1.00 93.31 185 GLY A N 1
ATOM 1403 C CA . GLY A 1 185 ? -2.781 2.697 16.183 1.00 93.31 185 GLY A CA 1
ATOM 1404 C C . GLY A 1 185 ? -1.580 2.081 16.906 1.00 93.31 185 GLY A C 1
ATOM 1405 O O . GLY A 1 185 ? -0.654 2.803 17.271 1.00 93.31 185 GLY A O 1
ATOM 1406 N N . GLU A 1 186 ? -1.578 0.764 17.109 1.00 95.88 186 GLU A N 1
ATOM 1407 C CA . GLU A 1 186 ? -0.417 0.013 17.565 1.00 95.88 186 GLU A CA 1
ATOM 1408 C C . GLU A 1 186 ? 0.727 0.111 16.553 1.00 95.88 186 GLU A C 1
ATOM 1410 O O . GLU A 1 186 ? 0.511 0.256 15.349 1.00 95.88 186 GLU A O 1
ATOM 1415 N N . ILE A 1 187 ? 1.957 0.020 17.048 1.00 97.94 187 ILE A N 1
ATOM 1416 C CA . ILE A 1 187 ? 3.149 0.069 16.208 1.00 97.94 187 ILE A CA 1
ATOM 1417 C C . ILE A 1 187 ? 3.660 -1.348 16.000 1.00 97.94 187 ILE A C 1
ATOM 1419 O O . ILE A 1 187 ? 3.876 -2.084 16.962 1.00 97.94 187 ILE A O 1
ATOM 1423 N N . PHE A 1 188 ? 3.879 -1.709 14.746 1.00 98.50 188 PHE A N 1
ATOM 1424 C CA . PHE A 1 188 ? 4.498 -2.956 14.332 1.00 98.50 188 PHE A CA 1
ATOM 1425 C C . PHE A 1 188 ? 5.960 -2.718 13.968 1.00 98.50 188 PHE A C 1
ATOM 1427 O O . PHE A 1 188 ? 6.272 -1.769 13.257 1.00 98.50 188 PHE A O 1
ATOM 1434 N N . LEU A 1 189 ? 6.848 -3.588 14.435 1.00 98.50 189 LEU A N 1
ATOM 1435 C CA . LEU A 1 189 ? 8.262 -3.615 14.085 1.00 98.50 189 LEU A CA 1
ATOM 1436 C C . LEU A 1 189 ? 8.492 -4.619 12.954 1.00 98.50 189 LEU A C 1
ATOM 1438 O O . LEU A 1 189 ? 8.043 -5.763 13.047 1.00 98.50 189 LEU A O 1
ATOM 1442 N N . VAL A 1 190 ? 9.211 -4.220 11.909 1.00 98.62 190 VAL A N 1
ATOM 1443 C CA . VAL A 1 190 ? 9.620 -5.113 10.820 1.00 98.62 190 VAL A CA 1
ATOM 1444 C C . VAL A 1 190 ? 10.658 -6.101 11.343 1.00 98.62 190 VAL A C 1
ATOM 1446 O O . VAL A 1 190 ? 11.757 -5.711 11.735 1.00 98.62 190 VAL A O 1
ATOM 1449 N N . MET A 1 191 ? 10.317 -7.389 11.325 1.00 98.62 191 MET A N 1
ATOM 1450 C CA . MET A 1 191 ? 11.162 -8.466 11.851 1.00 98.62 191 MET A CA 1
ATOM 1451 C C . MET A 1 191 ? 11.904 -9.224 10.753 1.00 98.62 191 MET A C 1
ATOM 1453 O O . MET A 1 191 ? 13.001 -9.729 10.984 1.00 98.62 191 MET A O 1
ATOM 1457 N N . ASN A 1 192 ? 11.295 -9.351 9.573 1.00 98.56 192 ASN A N 1
ATOM 1458 C CA . ASN A 1 192 ? 11.853 -10.123 8.470 1.00 98.56 192 ASN A CA 1
ATOM 1459 C C . ASN A 1 192 ? 11.392 -9.581 7.115 1.00 98.56 192 ASN A C 1
ATOM 1461 O O . ASN A 1 192 ? 10.249 -9.141 6.970 1.00 98.56 192 ASN A O 1
ATOM 1465 N N . LEU A 1 193 ? 12.280 -9.689 6.127 1.00 98.62 193 LEU A N 1
ATOM 1466 C CA . LEU A 1 193 ? 12.066 -9.311 4.737 1.00 98.62 193 LEU A CA 1
ATOM 1467 C C . LEU A 1 193 ? 12.524 -10.456 3.837 1.00 98.62 193 LEU A C 1
ATOM 1469 O O . LEU A 1 193 ? 13.678 -10.879 3.892 1.00 98.62 193 LEU A O 1
ATOM 1473 N N . ALA A 1 194 ? 11.631 -10.953 2.986 1.00 98.44 194 ALA A N 1
ATOM 1474 C CA . ALA A 1 194 ? 11.953 -12.007 2.029 1.00 98.44 194 ALA A CA 1
ATOM 1475 C C . ALA A 1 194 ? 11.424 -11.669 0.635 1.00 98.44 194 ALA A C 1
ATOM 1477 O O . ALA A 1 194 ? 10.248 -11.356 0.472 1.00 98.44 194 ALA A O 1
ATOM 1478 N N . ARG A 1 195 ? 12.279 -1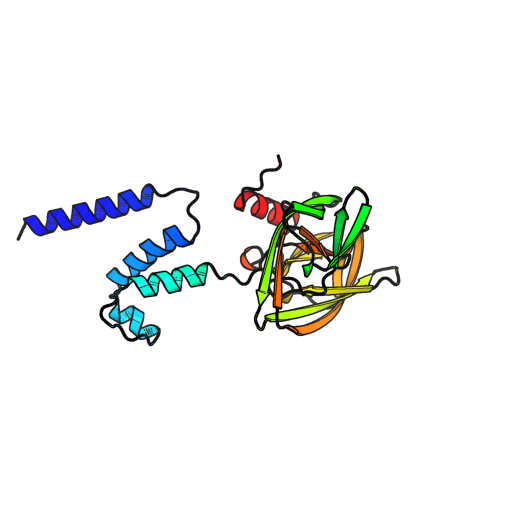1.786 -0.385 1.00 98.19 195 ARG A N 1
ATOM 1479 C CA . ARG A 1 195 ? 11.874 -11.654 -1.791 1.00 98.19 195 ARG A CA 1
ATOM 1480 C C . ARG A 1 195 ? 11.268 -12.970 -2.285 1.00 98.19 195 ARG A C 1
ATOM 1482 O O . ARG A 1 195 ? 11.818 -14.046 -2.050 1.00 98.19 195 ARG A O 1
ATOM 1489 N N . ILE A 1 196 ? 10.122 -12.892 -2.950 1.00 98.31 196 ILE A N 1
ATOM 1490 C CA . ILE A 1 196 ? 9.391 -14.038 -3.501 1.00 98.31 196 ILE A CA 1
ATOM 1491 C C . ILE A 1 196 ? 8.794 -13.671 -4.859 1.00 98.31 196 ILE A C 1
ATOM 1493 O O . ILE A 1 196 ? 8.403 -12.532 -5.076 1.00 98.31 196 ILE A O 1
ATOM 1497 N N . VAL A 1 197 ? 8.695 -14.636 -5.773 1.00 98.00 197 VAL A N 1
ATOM 1498 C CA . VAL A 1 197 ? 8.017 -14.447 -7.062 1.00 98.00 197 VAL A CA 1
ATOM 1499 C C . VAL A 1 197 ? 6.637 -15.097 -7.013 1.00 98.00 197 VAL A C 1
ATOM 1501 O O . VAL A 1 197 ? 6.520 -16.278 -6.681 1.00 98.00 197 VAL A O 1
ATOM 1504 N N . LEU A 1 198 ? 5.597 -14.335 -7.350 1.00 97.44 198 LEU A N 1
ATOM 1505 C CA . LEU A 1 198 ? 4.213 -14.806 -7.472 1.00 97.44 198 LEU A CA 1
ATOM 1506 C C . LEU A 1 198 ? 3.726 -14.664 -8.923 1.00 97.44 198 LEU A C 1
ATOM 1508 O O . LEU A 1 198 ? 4.321 -13.941 -9.716 1.00 97.44 198 LEU A O 1
ATOM 1512 N N . ASN A 1 199 ? 2.655 -15.377 -9.277 1.00 97.75 199 ASN A N 1
ATOM 1513 C CA . ASN A 1 199 ? 2.115 -15.470 -10.643 1.00 97.75 199 ASN A CA 1
ATOM 1514 C C . ASN A 1 199 ? 0.951 -14.499 -10.936 1.00 97.75 199 ASN A C 1
ATOM 1516 O O . ASN A 1 199 ? 0.350 -14.544 -12.013 1.00 97.75 199 ASN A O 1
ATOM 1520 N N . GLU A 1 200 ? 0.609 -13.647 -9.976 1.00 96.75 200 GLU A N 1
ATOM 1521 C CA . GLU A 1 200 ? -0.427 -12.634 -10.111 1.00 96.75 200 GLU A CA 1
ATOM 1522 C C . GLU A 1 200 ? -0.224 -11.509 -9.095 1.00 96.75 200 GLU A C 1
ATOM 1524 O O . GLU A 1 200 ? 0.394 -11.703 -8.043 1.00 96.75 200 GLU A O 1
ATOM 1529 N N . LYS A 1 201 ? -0.778 -10.337 -9.401 1.00 96.62 201 LYS A N 1
ATOM 1530 C CA . LYS A 1 201 ? -0.778 -9.172 -8.517 1.00 96.62 201 LYS A CA 1
ATOM 1531 C C . LYS A 1 201 ? -2.097 -8.406 -8.600 1.00 96.62 201 LYS A C 1
ATOM 1533 O O . LYS A 1 201 ? -2.778 -8.462 -9.626 1.00 96.62 201 LYS A O 1
ATOM 1538 N N . TYR A 1 202 ? -2.439 -7.694 -7.528 1.00 97.31 202 TYR A N 1
ATOM 1539 C CA . TYR A 1 202 ? -3.657 -6.887 -7.432 1.00 97.31 202 TYR A CA 1
ATOM 1540 C C . TYR A 1 202 ? -3.317 -5.413 -7.233 1.00 97.31 202 TYR A C 1
ATOM 1542 O O . TYR A 1 202 ? -2.641 -5.054 -6.268 1.00 97.31 202 TYR A O 1
ATOM 1550 N N . THR A 1 203 ? -3.800 -4.566 -8.140 1.00 95.50 203 THR A N 1
ATOM 1551 C CA . THR A 1 203 ? -3.709 -3.106 -8.046 1.00 95.50 203 THR A CA 1
ATOM 1552 C C . THR A 1 203 ? -5.016 -2.564 -7.486 1.00 95.50 203 THR A C 1
ATOM 1554 O O . THR A 1 203 ? -6.001 -2.446 -8.218 1.00 95.50 203 THR A O 1
ATOM 1557 N N . LEU A 1 204 ? -5.020 -2.251 -6.193 1.00 96.00 204 LEU A N 1
ATOM 1558 C CA . LEU A 1 204 ? -6.153 -1.640 -5.506 1.00 96.00 204 LEU A CA 1
ATOM 1559 C C . LEU A 1 204 ? -5.971 -0.127 -5.470 1.00 96.00 204 LEU A C 1
ATOM 1561 O O . LEU A 1 204 ? -4.892 0.345 -5.137 1.00 96.00 204 LEU A O 1
ATOM 1565 N N . GLU A 1 205 ? -7.027 0.618 -5.771 1.00 94.31 205 GLU A N 1
ATOM 1566 C CA . GLU A 1 205 ? -7.047 2.077 -5.683 1.00 94.31 205 GLU A CA 1
ATOM 1567 C C . GLU A 1 205 ? -8.265 2.526 -4.875 1.00 94.31 205 GLU A C 1
ATOM 1569 O O . GLU A 1 205 ? -9.387 2.068 -5.118 1.00 94.31 205 GLU A O 1
ATOM 1574 N N . THR A 1 206 ? -8.047 3.426 -3.919 1.00 96.00 206 THR A N 1
ATOM 1575 C CA . THR A 1 206 ? -9.087 4.000 -3.055 1.00 96.00 206 THR A CA 1
ATOM 1576 C C . THR A 1 206 ? -9.124 5.519 -3.196 1.00 96.00 206 THR A C 1
ATOM 1578 O O . THR A 1 206 ? -8.135 6.121 -3.605 1.00 96.00 206 THR A O 1
ATOM 1581 N N . ILE A 1 207 ? -10.245 6.157 -2.836 1.00 94.12 207 ILE A N 1
ATOM 1582 C CA . ILE A 1 207 ? -10.363 7.631 -2.868 1.00 94.12 207 ILE A CA 1
ATOM 1583 C C . ILE A 1 207 ? -9.283 8.294 -2.006 1.00 94.12 207 ILE A C 1
ATOM 1585 O O . ILE A 1 207 ? -8.675 9.283 -2.408 1.00 94.12 207 ILE A O 1
ATOM 1589 N N . ASP A 1 208 ? -9.034 7.750 -0.814 1.00 95.56 208 ASP A N 1
ATOM 1590 C CA . ASP A 1 208 ? -8.090 8.352 0.127 1.00 95.56 208 ASP A CA 1
ATOM 1591 C C . ASP A 1 208 ? -6.629 7.972 -0.140 1.00 95.56 208 ASP A C 1
ATOM 1593 O O . ASP A 1 208 ? -5.746 8.546 0.499 1.00 95.56 208 ASP A O 1
ATOM 1597 N N . GLY A 1 209 ? -6.370 7.047 -1.070 1.00 95.38 209 GLY A N 1
ATOM 1598 C CA . GLY A 1 209 ? -5.032 6.595 -1.454 1.00 95.38 209 GLY A CA 1
ATOM 1599 C C . GLY A 1 209 ? -4.332 5.712 -0.413 1.00 95.38 209 GLY A C 1
ATOM 1600 O O . GLY A 1 209 ? -3.127 5.482 -0.497 1.00 95.38 209 GLY A O 1
ATOM 1601 N N . THR A 1 210 ? -5.057 5.235 0.600 1.00 97.38 210 THR A N 1
ATOM 1602 C CA . THR A 1 210 ? -4.559 4.262 1.583 1.00 97.38 210 THR A CA 1
ATOM 1603 C C . THR A 1 210 ? -5.626 3.215 1.895 1.00 97.38 210 THR A C 1
ATOM 1605 O O . THR A 1 210 ? -6.811 3.403 1.583 1.00 97.38 210 THR A O 1
ATOM 1608 N N . VAL A 1 211 ? -5.221 2.104 2.500 1.00 98.19 211 VAL A N 1
ATOM 1609 C CA . VAL A 1 211 ? -6.094 0.998 2.907 1.00 98.19 211 VAL A CA 1
ATOM 1610 C C . VAL A 1 211 ? -5.501 0.284 4.125 1.00 98.19 211 VAL A C 1
ATOM 1612 O O . VAL A 1 211 ? -4.285 0.276 4.310 1.00 98.19 211 VAL A O 1
ATOM 1615 N N . LEU A 1 212 ? -6.343 -0.330 4.956 1.00 98.38 212 LEU A N 1
ATOM 1616 C CA . LEU A 1 212 ? -5.903 -1.297 5.954 1.00 98.38 212 LEU A CA 1
ATOM 1617 C C . LEU A 1 212 ? -5.764 -2.682 5.306 1.00 98.38 212 LEU A C 1
ATOM 1619 O O . LEU A 1 212 ? -6.767 -3.324 4.981 1.00 98.38 212 LEU A O 1
ATOM 1623 N N . ALA A 1 213 ? -4.523 -3.131 5.149 1.00 98.12 213 ALA A N 1
ATOM 1624 C CA . ALA A 1 213 ? -4.144 -4.394 4.535 1.00 98.12 213 ALA A CA 1
ATOM 1625 C C . ALA A 1 213 ? -3.353 -5.259 5.525 1.00 98.12 213 ALA A C 1
ATOM 1627 O O . ALA A 1 213 ? -2.305 -4.845 6.012 1.00 98.12 213 ALA A O 1
ATOM 1628 N N . SER A 1 214 ? -3.852 -6.461 5.821 1.00 97.88 214 SER A N 1
ATOM 1629 C CA . SER A 1 214 ? -3.292 -7.377 6.825 1.00 97.88 214 SER A CA 1
ATOM 1630 C C . SER A 1 214 ? -3.028 -6.677 8.169 1.00 97.88 214 SER A C 1
ATOM 1632 O O . SER A 1 214 ? -1.933 -6.751 8.713 1.00 97.88 214 SER A O 1
ATOM 1634 N N . ASP A 1 215 ? -4.019 -5.940 8.677 1.00 97.69 215 ASP A N 1
ATOM 1635 C CA . ASP A 1 215 ? -3.937 -5.129 9.906 1.00 97.69 215 ASP A CA 1
ATOM 1636 C C . ASP A 1 215 ? -2.934 -3.963 9.909 1.00 97.69 215 ASP A C 1
ATOM 1638 O O . ASP A 1 215 ? -2.768 -3.320 10.943 1.00 97.69 215 ASP A O 1
ATOM 1642 N N . LEU A 1 216 ? -2.346 -3.605 8.765 1.00 98.19 216 LEU A N 1
ATOM 1643 C CA . LEU A 1 216 ? -1.447 -2.455 8.620 1.00 98.19 216 LEU A CA 1
ATOM 1644 C C . LEU A 1 216 ? -2.075 -1.385 7.733 1.00 98.19 216 LEU A C 1
ATOM 1646 O O . LEU A 1 216 ? -2.665 -1.705 6.699 1.00 98.19 216 LEU A O 1
ATOM 1650 N N . PHE A 1 217 ? -1.923 -0.107 8.082 1.00 98.12 217 PHE A N 1
ATOM 1651 C CA . PHE A 1 217 ? -2.247 0.958 7.134 1.00 98.12 217 PHE A CA 1
ATOM 1652 C C . PHE A 1 217 ? -1.125 1.080 6.104 1.00 98.12 217 PHE A C 1
ATOM 1654 O O . PHE A 1 217 ? 0.034 1.314 6.444 1.00 98.12 217 PHE A O 1
ATOM 1661 N N . ILE A 1 218 ? -1.481 0.920 4.833 1.00 97.56 218 ILE A N 1
ATOM 1662 C CA . ILE A 1 218 ? -0.557 0.945 3.699 1.00 97.56 218 ILE A CA 1
ATOM 1663 C C . ILE A 1 218 ? -1.141 1.857 2.620 1.00 97.56 218 ILE A C 1
ATOM 1665 O O . ILE A 1 218 ? -2.359 2.043 2.528 1.00 97.56 218 ILE A O 1
ATOM 1669 N N . THR A 1 219 ? -0.281 2.475 1.817 1.00 97.12 219 THR A N 1
ATOM 1670 C CA . THR A 1 219 ? -0.744 3.299 0.700 1.00 97.12 219 THR A CA 1
ATOM 1671 C C . THR A 1 219 ? -1.291 2.433 -0.437 1.00 97.12 219 THR A C 1
ATOM 1673 O O . THR A 1 219 ? -1.049 1.236 -0.509 1.00 97.12 219 THR A O 1
ATOM 1676 N N . THR A 1 220 ? -2.023 3.041 -1.361 1.00 95.50 220 THR A N 1
ATOM 1677 C CA . THR A 1 220 ? -2.301 2.458 -2.682 1.00 95.50 220 THR A CA 1
ATOM 1678 C C . THR A 1 220 ? -1.429 3.113 -3.763 1.00 95.50 220 THR A C 1
ATOM 1680 O O . THR A 1 220 ? -1.788 3.117 -4.940 1.00 95.50 220 THR A O 1
ATOM 1683 N N . LEU A 1 221 ? -0.321 3.753 -3.362 1.00 90.50 221 LEU A N 1
ATOM 1684 C CA . LEU A 1 221 ? 0.535 4.583 -4.211 1.00 90.50 221 LEU A CA 1
ATOM 1685 C C . LEU A 1 221 ? 1.702 3.771 -4.782 1.00 90.50 221 LEU A C 1
ATOM 1687 O O . LEU A 1 221 ? 2.302 2.952 -4.090 1.00 90.50 221 LEU A O 1
ATOM 1691 N N . CYS A 1 222 ? 2.050 4.062 -6.038 1.00 81.62 222 CYS A N 1
ATOM 1692 C CA . CYS A 1 222 ? 3.167 3.461 -6.778 1.00 81.62 222 CYS A CA 1
ATOM 1693 C C . CYS A 1 222 ? 4.479 4.228 -6.557 1.00 81.62 222 CYS A C 1
ATOM 1695 O O . CYS A 1 222 ? 4.437 5.425 -6.263 1.00 81.62 222 CYS A O 1
ATOM 1697 N N . SER A 1 223 ? 5.629 3.585 -6.808 1.00 71.44 223 SER A N 1
ATOM 1698 C CA . SER A 1 223 ? 6.967 4.183 -6.633 1.00 71.44 223 SER A CA 1
ATOM 1699 C C . SER A 1 223 ? 7.134 5.528 -7.311 1.00 71.44 223 SER A C 1
ATOM 1701 O O . SER A 1 223 ? 7.837 6.367 -6.775 1.00 71.44 223 SER A O 1
ATOM 1703 N N . ASN A 1 224 ? 6.461 5.779 -8.437 1.00 78.06 224 ASN A N 1
ATOM 1704 C CA . ASN A 1 224 ? 6.541 7.061 -9.136 1.00 78.06 224 ASN A CA 1
ATOM 1705 C C . ASN A 1 224 ? 6.108 8.268 -8.284 1.00 78.06 224 ASN A C 1
ATOM 1707 O O . ASN A 1 224 ? 6.537 9.387 -8.554 1.00 78.06 224 ASN A O 1
ATOM 1711 N N . GLU A 1 225 ? 5.287 8.051 -7.258 1.00 80.50 225 GLU A N 1
ATOM 1712 C CA . GLU A 1 225 ? 4.876 9.093 -6.307 1.00 80.50 225 GLU A CA 1
ATOM 1713 C C . GLU A 1 225 ? 5.835 9.196 -5.101 1.00 80.50 225 GLU A C 1
ATOM 1715 O O . GLU A 1 225 ? 5.868 10.213 -4.400 1.00 80.50 225 GLU A O 1
ATOM 1720 N N . VAL A 1 226 ? 6.653 8.157 -4.901 1.00 80.25 226 VAL A N 1
ATOM 1721 C CA . VAL A 1 226 ? 7.615 7.971 -3.801 1.00 80.25 226 VAL A CA 1
ATOM 1722 C C . VAL A 1 226 ? 9.073 8.007 -4.315 1.00 80.25 226 VAL A C 1
ATOM 1724 O O . VAL A 1 226 ? 10.012 7.633 -3.620 1.00 80.25 226 VAL A O 1
ATOM 1727 N N . VAL A 1 227 ? 9.304 8.460 -5.556 1.00 73.75 227 VAL A N 1
ATOM 1728 C CA . VAL A 1 227 ? 10.659 8.548 -6.126 1.00 73.75 227 VAL A CA 1
ATOM 1729 C C . VAL A 1 227 ? 11.451 9.600 -5.365 1.00 73.75 227 VAL A C 1
ATOM 1731 O O . VAL A 1 227 ? 10.991 10.727 -5.186 1.00 73.75 227 VAL A O 1
ATOM 1734 N N . GLY A 1 228 ? 12.676 9.246 -4.986 1.00 77.88 228 GLY A N 1
ATOM 1735 C CA . GLY A 1 228 ? 13.583 10.136 -4.260 1.00 77.88 228 GLY A CA 1
ATOM 1736 C C . GLY A 1 228 ? 13.720 9.812 -2.773 1.00 77.88 228 GLY A C 1
ATOM 1737 O O . GLY A 1 228 ? 14.411 10.554 -2.081 1.00 77.88 228 GLY A O 1
ATOM 1738 N N . GLY A 1 229 ? 13.126 8.704 -2.318 1.00 84.06 229 GLY A N 1
ATOM 1739 C CA . GLY A 1 229 ? 13.234 8.203 -0.950 1.00 84.06 229 GLY A CA 1
ATOM 1740 C C . GLY A 1 229 ? 12.059 8.628 -0.080 1.00 84.06 229 GLY A C 1
ATOM 1741 O O . GLY A 1 229 ? 11.010 9.028 -0.582 1.00 84.06 229 GLY A O 1
ATOM 1742 N N . GLU A 1 230 ? 12.262 8.541 1.229 1.00 89.75 230 GLU A N 1
ATOM 1743 C CA . GLU A 1 230 ? 11.261 8.843 2.243 1.00 89.75 230 GLU A CA 1
ATOM 1744 C C . GLU A 1 230 ? 10.645 10.249 2.085 1.00 89.75 230 GLU A C 1
ATOM 1746 O O . GLU A 1 230 ? 11.347 11.264 2.002 1.00 89.75 230 GLU A O 1
ATOM 1751 N N . ARG A 1 231 ? 9.307 10.327 2.081 1.00 93.62 231 ARG A N 1
ATOM 1752 C CA . ARG A 1 231 ? 8.554 11.591 1.992 1.00 93.62 231 ARG A CA 1
ATOM 1753 C C . ARG A 1 231 ? 7.554 11.726 3.142 1.00 93.62 231 ARG A C 1
ATOM 1755 O O . ARG A 1 231 ? 6.953 10.729 3.532 1.00 93.62 231 ARG A O 1
ATOM 1762 N N . PRO A 1 232 ? 7.277 12.938 3.658 1.00 95.94 232 PRO A N 1
ATOM 1763 C CA . PRO A 1 232 ? 6.259 13.114 4.694 1.00 95.94 232 PRO A CA 1
ATOM 1764 C C . PRO A 1 232 ? 4.877 12.645 4.215 1.00 95.94 232 PRO A C 1
ATOM 1766 O O . PRO A 1 232 ? 4.447 12.993 3.109 1.00 95.94 232 PRO A O 1
ATOM 1769 N N . PHE A 1 233 ? 4.170 11.875 5.048 1.00 95.25 233 PHE A N 1
ATOM 1770 C CA . PHE A 1 233 ? 2.898 11.243 4.679 1.00 95.25 233 PHE A CA 1
ATOM 1771 C C . PHE A 1 233 ? 1.843 12.274 4.249 1.00 95.25 233 PHE A C 1
ATOM 1773 O O . PHE A 1 233 ? 1.318 12.206 3.140 1.00 95.25 233 PHE A O 1
ATOM 1780 N N . GLU A 1 234 ? 1.578 13.280 5.087 1.00 94.44 234 GLU A N 1
ATOM 1781 C CA . GLU A 1 234 ? 0.488 14.243 4.862 1.00 94.44 234 GLU A CA 1
ATOM 1782 C C . GLU A 1 234 ? 0.664 15.061 3.572 1.00 94.44 234 GLU A C 1
ATOM 1784 O O . GLU A 1 234 ? -0.285 15.221 2.802 1.00 94.44 234 GLU A O 1
ATOM 1789 N N . SER A 1 235 ? 1.878 15.552 3.290 1.00 93.50 235 SER A N 1
ATOM 1790 C CA . SER A 1 235 ? 2.141 16.302 2.054 1.00 93.50 235 SER A CA 1
ATOM 1791 C C . SER A 1 235 ? 2.025 15.411 0.821 1.00 93.50 235 SER A C 1
ATOM 1793 O O . SER A 1 235 ? 1.414 15.810 -0.166 1.00 93.50 235 SER A O 1
ATOM 1795 N N . THR A 1 236 ? 2.546 14.184 0.897 1.00 93.12 236 THR A N 1
ATOM 1796 C CA . THR A 1 236 ? 2.516 13.229 -0.220 1.00 93.12 236 THR A CA 1
ATOM 1797 C C . THR A 1 236 ? 1.082 12.831 -0.564 1.00 93.12 236 THR A C 1
ATOM 1799 O O . THR A 1 236 ? 0.695 12.854 -1.731 1.00 93.12 236 THR A O 1
ATOM 1802 N N . MET A 1 237 ? 0.255 12.544 0.446 1.00 93.38 237 MET A N 1
ATOM 1803 C CA . MET A 1 237 ? -1.150 12.194 0.231 1.00 93.38 237 MET A CA 1
ATOM 1804 C C . MET A 1 237 ? -1.969 13.371 -0.299 1.00 93.38 237 MET A C 1
ATOM 1806 O O . MET A 1 237 ? -2.836 13.178 -1.152 1.00 93.38 237 MET A O 1
ATOM 1810 N N . LYS A 1 238 ? -1.689 14.595 0.164 1.00 92.00 238 LYS A N 1
ATOM 1811 C CA . LYS A 1 238 ? -2.326 15.806 -0.364 1.00 92.00 238 LYS A CA 1
ATOM 1812 C C . LYS A 1 238 ? -2.013 15.998 -1.849 1.00 92.00 238 LYS A C 1
ATOM 1814 O O . LYS A 1 238 ? -2.939 16.183 -2.638 1.00 92.00 238 LYS A O 1
ATOM 1819 N N . ASP A 1 239 ? -0.740 15.919 -2.225 1.00 90.62 239 ASP A N 1
ATOM 1820 C CA . ASP A 1 239 ? -0.299 16.090 -3.613 1.00 90.62 239 ASP A CA 1
ATOM 1821 C C . ASP A 1 239 ? -0.888 15.002 -4.519 1.00 90.62 239 ASP A C 1
ATOM 1823 O O . ASP A 1 239 ? -1.391 15.295 -5.607 1.00 90.62 239 ASP A O 1
ATOM 1827 N N . TRP A 1 240 ? -0.908 13.754 -4.042 1.00 90.25 240 TRP A N 1
ATOM 1828 C CA . TRP A 1 240 ? -1.493 12.634 -4.774 1.00 90.25 240 TRP A CA 1
ATOM 1829 C C . TRP A 1 240 ? -2.992 12.828 -5.039 1.00 90.25 240 TRP A C 1
ATOM 1831 O O . TRP A 1 240 ? -3.430 12.671 -6.182 1.00 90.25 240 TRP A O 1
ATOM 1841 N N . ARG A 1 241 ? -3.776 13.231 -4.027 1.00 88.81 241 ARG A N 1
ATOM 1842 C CA . ARG A 1 241 ? -5.225 13.479 -4.180 1.00 88.81 241 ARG A CA 1
ATOM 1843 C C . ARG A 1 241 ? -5.511 14.627 -5.146 1.00 88.81 241 ARG A C 1
ATOM 1845 O O . ARG A 1 241 ? -6.400 14.501 -5.988 1.00 88.81 241 ARG A O 1
ATOM 1852 N N . LEU A 1 242 ? -4.731 15.711 -5.064 1.00 88.62 242 LEU A N 1
ATOM 1853 C CA . LEU A 1 242 ? -4.831 16.845 -5.990 1.00 88.62 242 LEU A CA 1
ATOM 1854 C C . LEU A 1 242 ? -4.543 16.417 -7.433 1.00 88.62 242 LEU A C 1
ATOM 1856 O O . LEU A 1 242 ? -5.291 16.776 -8.336 1.00 88.62 242 LEU A O 1
ATOM 1860 N N . LYS A 1 243 ? -3.499 15.609 -7.648 1.00 86.31 243 LYS A N 1
ATOM 1861 C CA . LYS A 1 243 ? -3.111 15.111 -8.976 1.00 86.31 243 LYS A CA 1
ATOM 1862 C C . LYS A 1 243 ? -4.175 14.218 -9.621 1.00 86.31 243 LYS A C 1
ATOM 1864 O O . LYS A 1 243 ? -4.301 14.216 -10.842 1.00 86.31 243 LYS A O 1
ATOM 1869 N N . HIS A 1 244 ? -4.924 13.461 -8.823 1.00 82.62 244 HIS A N 1
ATOM 1870 C CA . HIS A 1 244 ? -5.917 12.505 -9.321 1.00 82.62 244 HIS A CA 1
ATOM 1871 C C . HIS A 1 244 ? -7.353 13.056 -9.333 1.00 82.62 244 HIS A C 1
ATOM 1873 O O . HIS A 1 244 ? -8.288 12.310 -9.615 1.00 82.62 244 HIS A O 1
ATOM 1879 N N . ASN A 1 245 ? -7.542 14.358 -9.070 1.00 81.56 245 ASN A N 1
ATOM 1880 C CA . ASN A 1 245 ? -8.855 15.013 -9.002 1.00 81.56 245 ASN A CA 1
ATOM 1881 C C . ASN A 1 245 ? -9.843 14.326 -8.040 1.00 81.56 245 ASN A C 1
ATOM 1883 O O . ASN A 1 245 ? -11.060 14.408 -8.215 1.00 81.56 245 ASN A O 1
ATOM 1887 N N . PHE A 1 246 ? -9.337 13.682 -6.987 1.00 74.75 246 PHE A N 1
ATOM 1888 C CA . PHE A 1 246 ? -10.171 13.208 -5.889 1.00 74.75 246 PHE A CA 1
ATOM 1889 C C . PHE A 1 246 ? -10.412 14.387 -4.946 1.00 74.75 246 PHE A C 1
ATOM 1891 O O . PHE A 1 246 ? -9.761 14.533 -3.913 1.00 74.75 246 PHE A O 1
ATOM 1898 N N . SER A 1 247 ? -11.301 15.299 -5.348 1.00 56.81 247 SER A N 1
ATOM 1899 C CA . SER A 1 247 ? -11.746 16.373 -4.464 1.00 56.81 247 SER A CA 1
ATOM 1900 C C . SER A 1 247 ? -12.530 15.771 -3.302 1.00 56.81 247 SER A C 1
ATOM 1902 O O . SER A 1 247 ? -13.414 14.943 -3.527 1.00 56.81 247 SER A O 1
ATOM 1904 N N . GLU A 1 248 ? -12.229 16.206 -2.079 1.00 54.44 248 GLU A N 1
ATOM 1905 C CA . GLU A 1 248 ? -13.047 15.924 -0.899 1.00 54.44 248 GLU A CA 1
ATOM 1906 C C . GLU A 1 248 ? -14.425 16.575 -1.091 1.00 54.44 248 GLU A C 1
ATOM 1908 O O . GLU A 1 248 ? -14.608 17.750 -0.783 1.00 54.44 248 GLU A O 1
ATOM 1913 N N . THR A 1 249 ? -15.366 15.849 -1.692 1.00 52.41 249 THR A N 1
ATOM 1914 C CA . THR A 1 249 ? -16.789 16.216 -1.670 1.00 52.41 249 THR A CA 1
ATOM 1915 C C . THR A 1 249 ? -17.395 15.872 -0.326 1.00 52.41 249 THR A C 1
ATOM 1917 O O . THR A 1 249 ? -17.153 14.724 0.118 1.00 52.41 249 THR A O 1
#